Protein AF-A0A6B2FYT8-F1 (afdb_monomer_lite)

Foldseek 3Di:
DDDDDDDDDDDDPPPPVVVVVVVVVVVVVVDDDDDDDDDDDDDDDDVVRVVVVVVVVVVVVVVVVVVVVVVVVVVVVVVVVLVVQQVVLVVVLVVLLVVLLVVCLVPQPVNVDLQFDADPLQPDDDDPPDDPVVNLVSLLVSLVSNVVVVVVVLVVLLVCVVVVVVVCSVVVVLVVQLCLQLVLCLVVVVSVCVRVVPDDDPVVVVVVSNVLSVQLSCLQQPPDPLVSVSVSVSVSSSSVVNNLVRNDDDSSSVNNVVSVVVLVCCLCPPPPRSVVVLVVVCVVVVHPDRSNVDDDGPCDPPPPPPDPPPDDD

Secondary structure (DSSP, 8-state):
------------TTSHHHHHHHHHHHHHTT------------PPPPHHHHHHHHHHHHHHHHHHHHHHHHHHHHHHHHHHHHHHHHHHHHHHHHHHHHHHHHHHHHH-GGGG-------TT--S---TTS-HHHHHHHHHHHHHHHHHHHHHHHHHHHHHHHTT-HHHHHHHHHHHHHHHHHHHHHHHHHHHHHHHT----HHHHHHHHHHHHHHHHHHHHS---HHHHHHHHHHHHHHHHHHHHHHS-HHHHHHHHHHHHHHHHHHHHSTT-HHHHHHHHHHHHTPPP-TTTS---S---------------

InterPro domains:
  IPR001108 Peptidase A22A, presenilin [PF01080] (86-299)
  IPR001108 Peptidase A22A, presenilin [PR01072] (91-101)
  IPR001108 Peptidase A22A, presenilin [PR01072] (247-254)
  IPR001108 Peptidase A22A, presenilin [PR01072] (264-281)
  IPR001108 Peptidase A22A, presenilin [PR01072] (290-297)
  IPR001108 Peptidase A22A, presenilin [PTHR10202] (53-298)
  IPR006639 Presenilin/signal peptide peptidase [SM00730] (137-299)

Organism: Myxobolus squamalis (NCBI:txid59785)

pLDDT: mean 74.23, std 20.48, range [23.36, 95.75]

Structure (mmCIF, N/CA/C/O backbone):
data_AF-A0A6B2FYT8-F1
#
_entry.id   AF-A0A6B2FYT8-F1
#
loop_
_atom_site.group_PDB
_atom_site.id
_atom_site.type_symbol
_atom_site.label_atom_id
_atom_site.label_alt_id
_atom_site.label_comp_id
_atom_site.label_asym_id
_atom_site.label_entity_id
_atom_site.label_seq_id
_atom_site.pdbx_PDB_ins_code
_atom_site.Cartn_x
_atom_site.Cartn_y
_atom_site.Cartn_z
_atom_site.occupancy
_atom_site.B_iso_or_equiv
_atom_site.auth_seq_id
_atom_site.auth_comp_id
_atom_site.auth_asym_id
_atom_site.auth_atom_id
_atom_site.pdbx_PDB_model_num
ATOM 1 N N . ASN A 1 1 ? -59.465 -42.846 22.845 1.00 35.47 1 ASN A N 1
ATOM 2 C CA . ASN A 1 1 ? -60.330 -41.905 23.582 1.00 35.47 1 ASN A CA 1
ATOM 3 C C . ASN A 1 1 ? -60.598 -40.690 22.714 1.00 35.47 1 ASN A C 1
ATOM 5 O O . ASN A 1 1 ? -59.676 -39.914 22.540 1.00 35.47 1 ASN A O 1
ATOM 9 N N . PHE A 1 2 ? -61.813 -40.652 22.139 1.00 31.17 2 PHE A N 1
ATOM 10 C CA . PHE A 1 2 ? -62.581 -39.517 21.576 1.00 31.17 2 PHE A CA 1
ATOM 11 C C . PHE A 1 2 ? -61.799 -38.431 20.802 1.00 31.17 2 PHE A C 1
ATOM 13 O O . PHE A 1 2 ? -61.054 -37.673 21.402 1.00 31.17 2 PHE A O 1
ATOM 20 N N . SER A 1 3 ? -61.799 -38.406 19.461 1.00 23.36 3 SER A N 1
ATOM 21 C CA . SER A 1 3 ? -62.859 -37.979 18.509 1.00 23.36 3 SER A CA 1
ATOM 22 C C . SER A 1 3 ? -63.190 -36.478 18.519 1.00 23.36 3 SER A C 1
ATOM 24 O O . SER A 1 3 ? -63.769 -36.017 19.493 1.00 23.36 3 SER A O 1
ATOM 26 N N . MET A 1 4 ? -62.908 -35.837 17.365 1.00 25.69 4 MET A N 1
ATOM 27 C CA . MET A 1 4 ? -63.774 -34.943 16.552 1.00 25.69 4 MET A CA 1
ATOM 28 C C . MET A 1 4 ? -64.387 -33.682 17.201 1.00 25.69 4 MET A C 1
ATOM 30 O O . MET A 1 4 ? -64.904 -33.752 18.302 1.00 25.69 4 MET A O 1
ATOM 34 N N . ASP A 1 5 ? -64.548 -32.516 16.568 1.00 27.14 5 ASP A N 1
ATOM 35 C CA . ASP A 1 5 ? -64.111 -31.873 15.313 1.00 27.14 5 ASP A CA 1
ATOM 36 C C . ASP A 1 5 ? -64.651 -30.394 15.399 1.00 27.14 5 ASP A C 1
ATOM 38 O O . ASP A 1 5 ? -65.000 -29.978 16.508 1.00 27.14 5 ASP A O 1
ATOM 42 N N . PRO A 1 6 ? -64.699 -29.550 14.342 1.00 51.19 6 PRO A N 1
ATOM 43 C CA . PRO A 1 6 ? -64.393 -28.106 14.351 1.00 51.19 6 PRO A CA 1
ATOM 44 C C . PRO A 1 6 ? -65.627 -27.191 14.537 1.00 51.19 6 PRO A C 1
ATOM 46 O O . PRO A 1 6 ? -66.710 -27.716 14.718 1.00 51.19 6 PRO A O 1
ATOM 49 N N . LEU A 1 7 ? -65.471 -25.849 14.476 1.00 26.84 7 LEU A N 1
ATOM 50 C CA . LEU A 1 7 ? -66.469 -24.794 14.112 1.00 26.84 7 LEU A CA 1
ATOM 51 C C . LEU A 1 7 ? -65.806 -23.402 14.348 1.00 26.84 7 LEU A C 1
ATOM 53 O O . LEU A 1 7 ? -65.356 -23.121 15.451 1.00 26.84 7 LEU A O 1
ATOM 57 N N . SER A 1 8 ? -65.445 -22.612 13.328 1.00 25.34 8 SER A N 1
ATOM 58 C CA . SER A 1 8 ? -66.255 -21.669 12.519 1.00 25.34 8 SER A CA 1
ATOM 59 C C . SER A 1 8 ? -66.432 -20.257 13.115 1.00 25.34 8 SER A C 1
ATOM 61 O O . SER A 1 8 ? -66.888 -20.129 14.244 1.00 25.34 8 SER A O 1
ATOM 63 N N . GLY A 1 9 ? -66.214 -19.228 12.279 1.00 27.33 9 GLY A N 1
ATOM 64 C CA . GLY A 1 9 ? -66.713 -17.844 12.438 1.00 27.33 9 GLY A CA 1
ATOM 65 C C . GLY A 1 9 ? -65.709 -16.902 13.107 1.00 27.33 9 GLY A C 1
ATOM 66 O O . GLY A 1 9 ? -65.503 -16.976 14.306 1.00 27.33 9 GLY A O 1
ATOM 67 N N . ASN A 1 10 ? -64.930 -16.089 12.383 1.00 29.66 10 ASN A N 1
ATOM 68 C CA . ASN A 1 10 ? -65.332 -14.823 11.747 1.00 29.66 10 ASN A CA 1
ATOM 69 C C . ASN A 1 10 ? -66.277 -13.999 12.636 1.00 29.66 10 ASN A C 1
ATOM 71 O O . ASN A 1 10 ? -67.373 -14.486 12.868 1.00 29.66 10 ASN A O 1
ATOM 75 N N . ILE A 1 11 ? -65.858 -12.802 13.083 1.00 31.70 11 ILE A N 1
ATOM 76 C CA . ILE A 1 11 ? -66.664 -11.578 13.314 1.00 31.70 11 ILE A CA 1
ATOM 77 C C . ILE A 1 11 ? -65.755 -10.484 13.937 1.00 31.70 11 ILE A C 1
ATOM 79 O O . ILE A 1 11 ? -65.302 -10.579 15.071 1.00 31.70 11 ILE A O 1
ATOM 83 N N . ASN A 1 12 ? -65.480 -9.465 13.120 1.00 31.09 12 ASN A N 1
ATOM 84 C CA . ASN A 1 12 ? -65.514 -8.023 13.404 1.00 31.09 12 ASN A CA 1
ATOM 85 C C . ASN A 1 12 ? -64.783 -7.452 14.639 1.00 31.09 12 ASN A C 1
ATOM 87 O O . ASN A 1 12 ? -65.349 -7.286 15.713 1.00 31.09 12 ASN A O 1
ATOM 91 N N . ASN A 1 13 ? -63.577 -6.928 14.404 1.00 30.83 13 ASN A N 1
ATOM 92 C CA . ASN A 1 13 ? -62.851 -6.009 15.296 1.00 30.83 13 ASN A CA 1
ATOM 93 C C . ASN A 1 13 ? -63.402 -4.558 15.265 1.00 30.83 13 ASN A C 1
ATOM 95 O O . ASN A 1 13 ? -62.641 -3.595 15.342 1.00 30.83 13 ASN A O 1
ATOM 99 N N . THR A 1 14 ? -64.720 -4.376 15.138 1.00 34.62 14 THR A N 1
ATOM 100 C CA . THR A 1 14 ? -65.366 -3.044 15.120 1.00 34.62 14 THR A CA 1
ATOM 101 C C . THR A 1 14 ? -66.155 -2.698 16.385 1.00 34.62 14 THR A C 1
ATOM 103 O O . THR A 1 14 ? -66.584 -1.555 16.514 1.00 34.62 14 THR A O 1
ATOM 106 N N . ASP A 1 15 ? -66.262 -3.608 17.359 1.00 36.78 15 ASP A N 1
ATOM 107 C CA . ASP A 1 15 ? -67.124 -3.401 18.539 1.00 36.78 15 ASP A CA 1
ATOM 108 C C . ASP A 1 15 ? -66.374 -2.995 19.827 1.00 36.78 15 ASP A C 1
ATOM 110 O O . ASP A 1 15 ? -66.993 -2.655 20.837 1.00 36.78 15 ASP A O 1
ATOM 114 N N . THR A 1 16 ? -65.037 -2.949 19.799 1.00 38.41 16 THR A N 1
ATOM 115 C CA . THR A 1 16 ? -64.222 -2.578 20.977 1.00 38.41 16 THR A CA 1
ATOM 116 C C . THR A 1 16 ? -63.993 -1.065 21.098 1.00 38.41 16 THR A C 1
ATOM 118 O O . THR A 1 16 ? -63.742 -0.564 22.188 1.00 38.41 16 THR A O 1
ATOM 121 N N . TYR A 1 17 ? -64.139 -0.301 20.008 1.00 32.81 17 TYR A N 1
ATOM 122 C CA . TYR A 1 17 ? -64.014 1.166 20.045 1.00 32.81 17 TYR A CA 1
ATOM 123 C C . TYR A 1 17 ? -65.337 1.876 20.368 1.00 32.81 17 TYR A C 1
ATOM 125 O O . TYR A 1 17 ? -65.329 2.963 20.940 1.00 32.81 17 TYR A O 1
ATOM 133 N N . SER A 1 18 ? -66.481 1.262 20.050 1.00 37.22 18 SER A N 1
ATOM 134 C CA . SER A 1 18 ? -67.814 1.831 20.301 1.00 37.22 18 SER A CA 1
ATOM 135 C C . SER A 1 18 ? -68.272 1.679 21.756 1.00 37.22 18 SER A C 1
ATOM 137 O O . SER A 1 18 ? -69.139 2.421 22.215 1.00 37.22 18 SER A O 1
ATOM 139 N N . THR A 1 19 ? -67.678 0.755 22.511 1.00 42.97 19 THR A N 1
ATOM 140 C CA . THR A 1 19 ? -67.984 0.530 23.930 1.00 42.97 19 THR A CA 1
ATOM 141 C C . THR A 1 19 ? -67.170 1.434 24.861 1.00 42.97 19 THR A C 1
ATOM 143 O O . THR A 1 19 ? -67.751 1.984 25.793 1.00 42.97 19 THR A O 1
ATOM 146 N N . GLN A 1 20 ? -65.894 1.715 24.560 1.00 39.22 20 GLN A N 1
ATOM 147 C CA . GLN A 1 20 ? -65.104 2.714 25.306 1.00 39.22 20 GLN A CA 1
ATOM 148 C C . GLN A 1 20 ? -65.616 4.150 25.109 1.00 39.22 20 GLN A C 1
ATOM 150 O O . GLN A 1 20 ? -65.622 4.937 26.053 1.00 39.22 20 GLN A O 1
ATOM 155 N N . PHE A 1 21 ? -66.124 4.474 23.915 1.00 37.34 21 PHE A N 1
ATOM 156 C CA . PHE A 1 21 ? -66.686 5.797 23.622 1.00 37.34 21 PHE A CA 1
ATOM 157 C C . PHE A 1 21 ? -67.971 6.082 24.427 1.00 37.34 21 PHE A C 1
ATOM 159 O O . PHE A 1 21 ? -68.198 7.206 24.868 1.00 37.34 21 PHE A O 1
ATOM 166 N N . ASN A 1 22 ? -68.775 5.045 24.699 1.00 42.97 22 ASN A N 1
ATOM 167 C CA . ASN A 1 22 ? -70.011 5.154 25.481 1.00 42.97 22 ASN A CA 1
ATOM 168 C C . ASN A 1 22 ? -69.775 5.239 27.004 1.00 42.97 22 ASN A C 1
ATOM 170 O O . ASN A 1 22 ? -70.618 5.789 27.716 1.00 42.97 22 ASN A O 1
ATOM 174 N N . GLU A 1 23 ? -68.646 4.739 27.521 1.00 47.56 23 GLU A N 1
ATOM 175 C CA . GLU A 1 23 ? -68.244 4.951 28.923 1.00 47.56 23 GLU A CA 1
ATOM 176 C C . GLU A 1 23 ? -67.653 6.351 29.149 1.00 47.56 23 GLU A C 1
ATOM 178 O O . GLU A 1 23 ? -68.006 6.996 30.137 1.00 47.56 23 GLU A O 1
ATOM 183 N N . GLU A 1 24 ? -66.854 6.878 28.211 1.00 41.22 24 GLU A N 1
ATOM 184 C CA . GLU A 1 24 ? -66.403 8.279 28.267 1.00 41.22 24 GLU A CA 1
ATOM 185 C C . GLU A 1 24 ? -67.568 9.268 28.098 1.00 41.22 24 GLU A C 1
ATOM 187 O O . GLU A 1 24 ? -67.621 10.266 28.818 1.00 41.22 24 GLU A O 1
ATOM 192 N N . GLN A 1 25 ? -68.553 8.977 27.237 1.00 38.12 25 GLN A N 1
ATOM 193 C CA . GLN A 1 25 ? -69.765 9.802 27.119 1.00 38.12 25 GLN A CA 1
ATOM 194 C C . GLN A 1 25 ? -70.646 9.758 28.372 1.00 38.12 25 GLN A C 1
ATOM 196 O O . GLN A 1 25 ? -71.176 10.794 28.764 1.00 38.12 25 GLN A O 1
ATOM 201 N N . ARG A 1 26 ? -70.726 8.623 29.082 1.00 41.28 26 ARG A N 1
ATOM 202 C CA . ARG A 1 26 ? -71.403 8.567 30.392 1.00 41.28 26 ARG A CA 1
ATOM 203 C C . ARG A 1 26 ? -70.696 9.380 31.477 1.00 41.28 26 ARG A C 1
ATOM 205 O O . ARG A 1 26 ? -71.367 9.902 32.364 1.00 41.28 26 ARG A O 1
ATOM 212 N N . LEU A 1 27 ? -69.369 9.497 31.422 1.00 43.16 27 LEU A N 1
ATOM 213 C CA . LEU A 1 27 ? -68.607 10.336 32.353 1.00 43.16 27 LEU A CA 1
ATOM 214 C C . LEU A 1 27 ? -68.722 11.830 32.000 1.00 43.16 27 LEU A C 1
ATOM 216 O O . LEU A 1 27 ? -68.795 12.658 32.908 1.00 43.16 27 LEU A O 1
ATOM 220 N N . LEU A 1 28 ? -68.837 12.175 30.714 1.00 38.31 28 LEU A N 1
ATOM 221 C CA . LEU A 1 28 ? -69.067 13.547 30.236 1.00 38.31 28 LEU A CA 1
ATOM 222 C C . LEU A 1 28 ? -70.509 14.041 30.474 1.00 38.31 28 LEU A C 1
ATOM 224 O O . LEU A 1 28 ? -70.695 15.212 30.800 1.00 38.31 28 LEU A O 1
ATOM 228 N N . ASP A 1 29 ? -71.511 13.156 30.432 1.00 38.34 29 ASP A N 1
ATOM 229 C CA . ASP A 1 29 ? -72.915 13.490 30.736 1.00 38.34 29 ASP A CA 1
ATOM 230 C C . ASP A 1 29 ? -73.204 13.633 32.245 1.00 38.34 29 ASP A C 1
ATOM 232 O O . ASP A 1 29 ? -74.266 14.124 32.631 1.00 38.34 29 ASP A O 1
ATOM 236 N N . SER A 1 30 ? -72.247 13.283 33.116 1.00 39.38 30 SER A N 1
ATOM 237 C CA . SER A 1 30 ? -72.327 13.560 34.562 1.00 39.38 30 SER A CA 1
ATOM 238 C C . SER A 1 30 ? -72.004 15.020 34.926 1.00 39.38 30 SER A C 1
ATOM 240 O O . SER A 1 30 ? -72.200 15.448 36.066 1.00 39.38 30 SER A O 1
ATOM 242 N N . HIS A 1 31 ? -71.536 15.815 33.959 1.00 36.16 31 HIS A N 1
ATOM 243 C CA . HIS A 1 31 ? -71.205 17.226 34.136 1.00 36.16 31 HIS A CA 1
ATOM 244 C C . HIS A 1 31 ? -71.857 18.091 33.051 1.00 36.16 31 HIS A C 1
ATOM 246 O O . HIS A 1 31 ? -71.189 18.727 32.241 1.00 36.16 31 HIS A O 1
ATOM 252 N N . SER A 1 32 ? -73.190 18.168 33.082 1.00 30.09 32 SER A N 1
ATOM 253 C CA . SER A 1 32 ? -73.923 19.323 32.550 1.00 30.09 32 SER A CA 1
ATOM 254 C C . SER A 1 32 ? -74.564 20.101 33.709 1.00 30.09 32 SER A C 1
ATOM 256 O O . SER A 1 32 ? -75.183 19.484 34.574 1.00 30.09 32 SER A O 1
ATOM 258 N N . PRO A 1 33 ? -74.368 21.431 33.788 1.00 39.22 33 PRO A N 1
ATOM 259 C CA . PRO A 1 33 ? -74.523 22.185 35.026 1.00 39.22 33 PRO A CA 1
ATOM 260 C C . PRO A 1 33 ? -75.986 22.527 35.322 1.00 39.22 33 PRO A C 1
ATOM 262 O O . PRO A 1 33 ? -76.637 23.231 34.547 1.00 39.22 33 PRO A O 1
ATOM 265 N N . GLU A 1 34 ? -76.466 22.109 36.494 1.00 32.50 34 GLU A N 1
ATOM 266 C CA . GLU A 1 34 ? -77.567 22.786 37.176 1.00 32.50 34 GLU A CA 1
ATOM 267 C C . GLU A 1 34 ? -77.123 24.224 37.488 1.00 32.50 34 GLU A C 1
ATOM 269 O O . GLU A 1 34 ? -76.214 24.471 38.283 1.00 32.50 34 GLU A O 1
ATOM 274 N N . LEU A 1 35 ? -77.744 25.192 36.809 1.00 34.38 35 LEU A N 1
ATOM 275 C CA . LEU A 1 35 ? -77.786 26.566 37.286 1.00 34.38 35 LEU A CA 1
ATOM 276 C C . LEU A 1 35 ? -78.730 26.583 38.487 1.00 34.38 35 LEU A C 1
ATOM 278 O O . LEU A 1 35 ? -79.936 26.589 38.283 1.00 34.38 35 LEU A O 1
ATOM 282 N N . ASP A 1 36 ? -78.185 26.646 39.700 1.00 30.38 36 ASP A N 1
ATOM 283 C CA . ASP A 1 36 ? -78.798 27.445 40.758 1.00 30.38 36 ASP A CA 1
ATOM 284 C C . ASP A 1 36 ? -77.798 27.846 41.854 1.00 30.38 36 ASP A C 1
ATOM 286 O O . ASP A 1 36 ? -77.170 27.036 42.525 1.00 30.38 36 ASP A O 1
ATOM 290 N N . SER A 1 37 ? -77.711 29.166 42.037 1.00 36.81 37 SER A N 1
ATOM 291 C CA . SER A 1 37 ? -77.212 29.900 43.207 1.00 36.81 37 SER A CA 1
ATOM 292 C C . SER A 1 37 ? -75.779 29.633 43.712 1.00 36.81 37 SER A C 1
ATOM 294 O O . SER A 1 37 ? -75.539 28.729 44.499 1.00 36.81 37 SER A O 1
ATOM 296 N N . ILE A 1 38 ? -74.844 30.530 43.354 1.00 32.19 38 ILE A N 1
ATOM 297 C CA . ILE A 1 38 ? -74.058 31.414 44.257 1.00 32.19 38 ILE A CA 1
ATOM 298 C C . ILE A 1 38 ? -73.032 32.211 43.406 1.00 32.19 38 ILE A C 1
ATOM 300 O O . ILE A 1 38 ? -72.076 31.644 42.902 1.00 32.19 38 ILE A O 1
ATOM 304 N N . ALA A 1 39 ? -73.283 33.525 43.270 1.00 33.09 39 ALA A N 1
ATOM 305 C CA . ALA A 1 39 ? -72.374 34.690 43.153 1.00 33.09 39 ALA A CA 1
ATOM 306 C C . ALA A 1 39 ? -71.126 34.707 42.208 1.00 33.09 39 ALA A C 1
ATOM 308 O O . ALA A 1 39 ? -70.534 33.693 41.875 1.00 33.09 39 ALA A O 1
ATOM 309 N N . PRO A 1 40 ? -70.716 35.902 41.723 1.00 42.34 40 PRO A N 1
ATOM 310 C CA . PRO A 1 40 ? -70.369 36.120 40.319 1.00 42.34 40 PRO A CA 1
ATOM 311 C C . PRO A 1 40 ? -68.867 36.062 40.004 1.00 42.34 40 PRO A C 1
ATOM 313 O O . PRO A 1 40 ? -68.034 36.328 40.866 1.00 42.34 40 PRO A O 1
ATOM 316 N N . ASN A 1 41 ? -68.578 35.880 38.705 1.00 40.62 41 ASN A N 1
ATOM 317 C CA . ASN A 1 41 ? -67.518 36.543 37.919 1.00 40.62 41 ASN A CA 1
ATOM 318 C C . ASN A 1 41 ? -66.592 35.591 37.131 1.00 40.62 41 ASN A C 1
ATOM 320 O O . ASN A 1 41 ? -65.417 35.457 37.450 1.00 40.62 41 ASN A O 1
ATOM 324 N N . THR A 1 42 ? -67.082 35.010 36.031 1.00 44.94 42 THR A N 1
ATOM 325 C CA . THR A 1 42 ? -66.233 34.610 34.889 1.00 44.94 42 THR A CA 1
ATOM 326 C C . THR A 1 42 ? -66.988 34.867 33.575 1.00 44.94 42 THR A C 1
ATOM 328 O O . THR A 1 42 ? -68.072 34.339 33.335 1.00 44.94 42 THR A O 1
ATOM 331 N N . LYS A 1 43 ? -66.468 35.770 32.733 1.00 48.97 43 LYS A N 1
ATOM 332 C CA . LYS A 1 43 ? -67.051 36.114 31.421 1.00 48.97 43 LYS A CA 1
ATOM 333 C C . LYS A 1 43 ? -66.943 34.918 30.463 1.00 48.97 43 LYS A C 1
ATOM 335 O O . LYS A 1 43 ? -65.873 34.329 30.356 1.00 48.97 43 LYS A O 1
ATOM 340 N N . LYS A 1 44 ? -68.014 34.604 29.717 1.00 48.25 44 LYS A N 1
ATOM 341 C CA . LYS A 1 44 ? -67.942 33.670 28.575 1.00 48.25 44 LYS A CA 1
ATOM 342 C C . LYS A 1 44 ? -67.036 34.259 27.484 1.00 48.25 44 LYS A C 1
ATOM 344 O O . LYS A 1 44 ? -67.169 35.457 27.211 1.00 48.25 44 LYS A O 1
ATOM 349 N N . PRO A 1 45 ? -66.154 33.454 26.864 1.00 52.75 45 PRO A N 1
ATOM 350 C CA . PRO A 1 45 ? -65.210 33.964 25.887 1.00 52.75 45 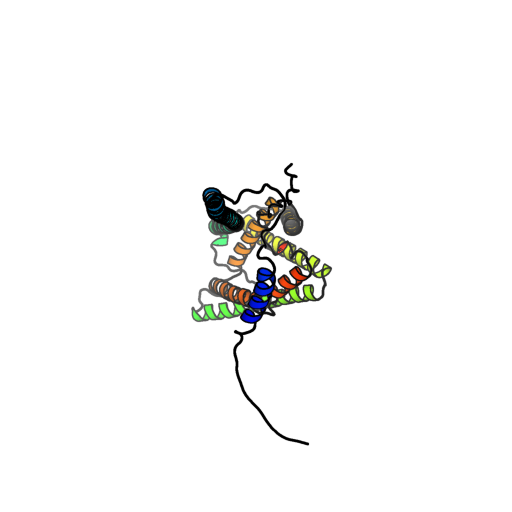PRO A CA 1
ATOM 351 C C . PRO A 1 45 ? -65.959 34.511 24.672 1.00 52.75 45 PRO A C 1
ATOM 353 O O . PRO A 1 45 ? -66.914 33.918 24.167 1.00 52.75 45 PRO A O 1
ATOM 356 N N . THR A 1 46 ? -65.540 35.684 24.225 1.00 71.94 46 THR A N 1
ATOM 357 C CA . THR A 1 46 ? -66.140 36.387 23.087 1.00 71.94 46 THR A CA 1
ATOM 358 C C . THR A 1 46 ? -65.748 35.652 21.798 1.00 71.94 46 THR A C 1
ATOM 360 O O . THR A 1 46 ? -64.636 35.141 21.716 1.00 71.94 46 THR A O 1
ATOM 363 N N . TRP A 1 47 ? -66.570 35.634 20.737 1.00 52.56 47 TRP A N 1
ATOM 364 C CA . TRP A 1 47 ? -66.220 34.958 19.462 1.00 52.56 47 TRP A CA 1
ATOM 365 C C . TRP A 1 47 ? -64.854 35.378 18.880 1.00 52.56 47 TRP A C 1
ATOM 367 O O . TRP A 1 47 ? -64.190 34.598 18.203 1.00 52.56 47 TRP A O 1
ATOM 377 N N . ARG A 1 48 ? -64.399 36.595 19.203 1.00 55.88 48 ARG A N 1
ATOM 378 C CA . ARG A 1 48 ? -63.060 37.107 18.874 1.00 55.88 48 ARG A CA 1
ATOM 379 C C . ARG A 1 48 ? -61.922 36.380 19.601 1.00 55.88 48 ARG A C 1
ATOM 381 O O . ARG A 1 48 ? -60.852 36.230 19.030 1.00 55.88 48 ARG A O 1
ATOM 388 N N . GLU A 1 49 ? -62.134 35.925 20.832 1.00 68.00 49 GLU A N 1
ATOM 389 C CA . GLU A 1 49 ? -61.135 35.189 21.619 1.00 68.00 49 GLU A CA 1
ATOM 390 C C . GLU A 1 49 ? -60.989 33.749 21.121 1.00 68.00 49 GLU A C 1
ATOM 392 O O . GLU A 1 49 ? -59.870 33.256 21.010 1.00 68.00 49 GLU A O 1
ATOM 397 N N . VAL A 1 50 ? -62.096 33.114 20.721 1.00 70.56 50 VAL A N 1
ATOM 398 C CA . VAL A 1 50 ? -62.085 31.779 20.097 1.00 70.56 50 VAL A CA 1
ATOM 399 C C . VAL A 1 50 ? -61.388 31.820 18.732 1.00 70.56 50 VAL A C 1
ATOM 401 O O . VAL A 1 50 ? -60.515 30.998 18.462 1.00 70.56 50 VAL A O 1
ATOM 404 N N . LEU A 1 51 ? -61.694 32.823 17.900 1.00 68.31 51 LEU A N 1
ATOM 405 C CA . LEU A 1 51 ? -61.006 33.031 16.620 1.00 68.31 51 LEU A CA 1
ATOM 406 C C . LEU A 1 51 ? -59.517 33.338 16.802 1.00 68.31 51 LEU A C 1
ATOM 408 O O . LEU A 1 51 ? -58.695 32.781 16.082 1.00 68.31 51 LEU A O 1
ATOM 412 N N . ASN A 1 52 ? -59.151 34.171 17.780 1.00 70.81 52 ASN A N 1
ATOM 413 C CA . ASN A 1 52 ? -57.744 34.436 18.086 1.00 70.81 52 ASN A CA 1
ATOM 414 C C . ASN A 1 52 ? -57.010 33.177 18.557 1.00 70.81 52 ASN A C 1
ATOM 416 O O . ASN A 1 52 ? -55.835 33.014 18.239 1.00 70.81 52 ASN A O 1
ATOM 420 N N . HIS A 1 53 ? -57.676 32.288 19.294 1.00 74.00 53 HIS A N 1
ATOM 421 C CA . HIS A 1 53 ? -57.084 31.031 19.736 1.00 74.00 53 HIS A CA 1
ATOM 422 C C . HIS A 1 53 ? -56.832 30.071 18.562 1.00 74.00 53 HIS A C 1
ATOM 424 O O . HIS A 1 53 ? -55.724 29.555 18.429 1.00 74.00 53 HIS A O 1
ATOM 430 N N . GLU A 1 54 ? -57.809 29.886 17.670 1.00 71.06 54 GLU A N 1
ATOM 431 C CA . GLU A 1 54 ? -57.647 29.037 16.479 1.00 71.06 54 GLU A CA 1
ATOM 432 C C . GLU A 1 54 ? -56.641 29.620 15.479 1.00 71.06 54 GLU A C 1
ATOM 434 O O . GLU A 1 54 ? -55.774 28.905 14.980 1.00 71.06 54 GLU A O 1
ATOM 439 N N . PHE A 1 55 ? -56.662 30.937 15.255 1.00 64.88 55 PHE A N 1
ATOM 440 C CA . PHE A 1 55 ? -55.682 31.600 14.394 1.00 64.88 55 PHE A CA 1
ATOM 441 C C . PHE A 1 55 ? -54.265 31.479 14.967 1.00 64.88 55 PHE A C 1
ATOM 443 O O . PHE A 1 55 ? -53.324 31.177 14.240 1.00 64.88 55 PHE A O 1
ATOM 450 N N . LYS A 1 56 ? -54.102 31.629 16.290 1.00 70.69 56 LYS A N 1
ATOM 451 C CA . LYS A 1 56 ? -52.815 31.426 16.970 1.00 70.69 56 LYS A CA 1
ATOM 452 C C . LYS A 1 56 ? -52.341 29.977 16.873 1.00 70.69 56 LYS A C 1
ATOM 454 O O . LYS A 1 56 ? -51.144 29.754 16.726 1.00 70.69 56 LYS A O 1
ATOM 459 N N . LYS A 1 57 ? -53.257 29.009 16.907 1.00 72.62 57 LYS A N 1
ATOM 460 C CA . LYS A 1 57 ? -52.955 27.584 16.748 1.00 72.62 57 LYS A CA 1
ATOM 461 C C . LYS A 1 57 ? -52.467 27.269 15.330 1.00 72.62 57 LYS A C 1
ATOM 463 O O . LYS A 1 57 ? -51.404 26.671 15.205 1.00 72.62 57 LYS A O 1
ATOM 468 N N . ILE A 1 58 ? -53.159 27.762 14.299 1.00 63.12 58 ILE A N 1
ATOM 469 C CA . ILE A 1 58 ? -52.779 27.598 12.882 1.00 63.12 58 ILE A CA 1
ATOM 470 C C . ILE A 1 58 ? -51.434 28.277 12.589 1.00 63.12 58 ILE A C 1
ATOM 472 O O . ILE A 1 58 ? -50.525 27.662 12.036 1.00 63.12 58 ILE A O 1
ATOM 476 N N . VAL A 1 59 ? -51.258 29.518 13.053 1.00 65.81 59 VAL A N 1
ATOM 477 C CA . VAL A 1 59 ? -49.991 30.250 12.913 1.00 65.81 59 VAL A CA 1
ATOM 478 C C . VAL A 1 59 ? -48.862 29.534 13.660 1.00 65.81 59 VAL A C 1
ATOM 480 O O . VAL A 1 59 ? -47.765 29.414 13.127 1.00 65.81 59 VAL A O 1
ATOM 483 N N . SER A 1 60 ? -49.110 28.988 14.855 1.00 65.31 60 SER A N 1
ATOM 484 C CA . SER A 1 60 ? -48.096 28.216 15.585 1.00 65.31 60 SER A CA 1
ATOM 485 C C . SER A 1 60 ? -47.753 26.881 14.916 1.00 65.31 60 SER A C 1
ATOM 487 O O . SER A 1 60 ? -46.594 26.475 14.956 1.00 65.31 60 SER A O 1
ATOM 489 N N . SER A 1 61 ? -48.713 26.207 14.269 1.00 63.56 61 SER A N 1
ATOM 490 C CA . SER A 1 61 ? -48.428 24.991 13.502 1.00 63.56 61 SER A CA 1
ATOM 491 C C . SER A 1 61 ? -47.630 25.292 12.237 1.00 63.56 61 SER A C 1
ATOM 493 O O . SER A 1 61 ? -46.660 24.587 11.975 1.00 63.56 61 SER A O 1
ATOM 495 N N . ASP A 1 62 ? -47.957 26.359 11.506 1.00 61.69 62 ASP A N 1
ATOM 496 C CA . ASP A 1 62 ? -47.222 26.748 10.295 1.00 61.69 62 ASP A CA 1
ATOM 497 C C . ASP A 1 62 ? -45.805 27.244 10.619 1.00 61.69 62 ASP A C 1
ATOM 499 O O . ASP A 1 62 ? -44.844 26.865 9.944 1.00 61.69 62 ASP A O 1
ATOM 503 N N . ILE A 1 63 ? -45.645 28.014 11.703 1.00 64.50 63 ILE A N 1
ATOM 504 C CA . ILE A 1 63 ? -44.329 28.429 12.207 1.00 64.50 63 ILE A CA 1
ATOM 505 C C . ILE A 1 63 ? -43.505 27.194 12.601 1.00 64.50 63 ILE A C 1
ATOM 507 O O . ILE A 1 63 ? -42.382 27.051 12.121 1.00 64.50 63 ILE A O 1
ATOM 511 N N . ASN A 1 64 ? -44.072 26.248 13.360 1.00 69.81 64 ASN A N 1
ATOM 512 C CA . ASN A 1 64 ? -43.369 25.020 13.750 1.00 69.81 64 ASN A CA 1
ATOM 513 C C . ASN A 1 64 ? -42.971 24.147 12.547 1.00 69.81 64 ASN A C 1
ATOM 515 O O . ASN A 1 64 ? -41.876 23.587 12.534 1.00 69.81 64 ASN A O 1
ATOM 519 N N . VAL A 1 65 ? -43.820 24.033 11.518 1.00 70.81 65 VAL A N 1
ATOM 520 C CA . VAL A 1 65 ? -43.497 23.275 10.295 1.00 70.81 65 VAL A CA 1
ATOM 521 C C . VAL A 1 65 ? -42.386 23.968 9.498 1.00 70.81 65 VAL A C 1
ATOM 523 O O . VAL A 1 65 ? -41.483 23.297 8.994 1.00 70.81 65 VAL A O 1
ATOM 526 N N . SER A 1 66 ? -42.397 25.302 9.418 1.00 74.12 66 SER A N 1
ATOM 527 C CA . SER A 1 66 ? -41.340 26.068 8.746 1.00 74.12 66 SER A CA 1
ATOM 528 C C . SER A 1 66 ? -39.987 25.966 9.464 1.00 74.12 66 SER A C 1
ATOM 530 O O . SER A 1 66 ? -38.970 25.732 8.810 1.00 74.12 66 SER A O 1
ATOM 532 N N . GLU A 1 67 ? -39.971 26.025 10.799 1.00 76.69 67 GLU A N 1
ATOM 533 C CA . GLU A 1 67 ? -38.762 25.853 11.611 1.00 76.69 67 GLU A CA 1
ATOM 534 C C . GLU A 1 67 ? -38.227 24.418 11.557 1.00 76.69 67 GLU A C 1
ATOM 536 O O . GLU A 1 67 ? -37.014 24.213 11.473 1.00 76.69 67 GLU A O 1
ATOM 541 N N . LEU A 1 68 ? -39.110 23.413 11.534 1.00 71.94 68 LEU A N 1
ATOM 542 C CA . LEU A 1 68 ? -38.718 22.015 11.355 1.00 71.94 68 LEU A CA 1
ATOM 543 C C . LEU A 1 68 ? -38.085 21.799 9.973 1.00 71.94 68 LEU A C 1
ATOM 545 O O . LEU A 1 68 ? -37.046 21.148 9.873 1.00 71.94 68 LEU A O 1
ATOM 549 N N . ASN A 1 69 ? -38.654 22.390 8.919 1.00 80.19 69 ASN A N 1
ATOM 550 C CA . ASN A 1 69 ? -38.096 22.333 7.567 1.00 80.19 69 ASN A CA 1
ATOM 551 C C . ASN A 1 69 ? -36.739 23.047 7.483 1.00 80.19 69 ASN A C 1
ATOM 553 O O . ASN A 1 69 ? -35.781 22.469 6.972 1.00 80.19 69 ASN A O 1
ATOM 557 N N . GLU A 1 70 ? -36.611 24.250 8.044 1.00 83.62 70 GLU A N 1
ATOM 558 C CA . GLU A 1 70 ? -35.340 24.978 8.182 1.00 83.62 70 GLU A CA 1
ATOM 559 C C . GLU A 1 70 ? -34.288 24.158 8.944 1.00 83.62 70 GLU A C 1
ATOM 561 O O . GLU A 1 70 ? -33.132 24.068 8.522 1.00 83.62 70 GLU A O 1
ATOM 566 N N . PHE A 1 71 ? -34.676 23.513 10.046 1.00 80.75 71 PHE A N 1
ATOM 567 C CA . PHE A 1 71 ? -33.791 22.666 10.839 1.00 80.75 71 PHE A CA 1
ATOM 568 C C . PHE A 1 71 ? -33.338 21.425 10.063 1.00 80.75 71 PHE A C 1
ATOM 570 O O . PHE A 1 71 ? -32.143 21.122 10.045 1.00 80.75 71 PHE A O 1
ATOM 577 N N . GLN A 1 72 ? -34.251 20.734 9.373 1.00 80.00 72 GLN A N 1
ATOM 578 C CA . GLN A 1 72 ? -33.912 19.598 8.510 1.00 80.00 72 GLN A CA 1
ATOM 579 C C . GLN A 1 72 ? -33.009 20.030 7.349 1.00 80.00 72 GLN A C 1
ATOM 581 O O . GLN A 1 72 ? -32.020 19.356 7.067 1.00 80.00 72 GLN A O 1
ATOM 586 N N . ILE A 1 73 ? -33.265 21.185 6.727 1.00 83.75 73 ILE A N 1
ATOM 587 C CA . ILE A 1 73 ? -32.410 21.756 5.675 1.00 83.75 73 ILE A CA 1
ATOM 588 C C . ILE A 1 73 ? -31.013 22.054 6.225 1.00 83.75 73 ILE A C 1
ATOM 590 O O . ILE A 1 73 ? -30.018 21.679 5.605 1.00 83.75 73 ILE A O 1
ATOM 594 N N . ARG A 1 74 ? -30.904 22.670 7.409 1.00 87.25 74 ARG A N 1
ATOM 595 C CA . ARG A 1 74 ? -29.611 22.939 8.062 1.00 87.25 74 ARG A CA 1
ATOM 596 C C . ARG A 1 74 ? -28.881 21.646 8.421 1.00 87.25 74 ARG A C 1
ATOM 598 O O . ARG A 1 74 ? -27.678 21.552 8.181 1.00 87.25 74 ARG A O 1
ATOM 605 N N . LYS A 1 75 ? -29.588 20.646 8.953 1.00 88.19 75 LYS A N 1
ATOM 606 C CA . LYS A 1 75 ? -29.035 19.325 9.282 1.00 88.19 75 LYS A CA 1
ATOM 607 C C . LYS A 1 75 ? -28.528 18.614 8.028 1.00 88.19 75 LYS A C 1
ATOM 609 O O . LYS A 1 75 ? -27.376 18.194 8.005 1.00 88.19 75 LYS A O 1
ATOM 614 N N . ASN A 1 76 ? -29.335 18.557 6.972 1.00 88.56 76 ASN A N 1
ATOM 615 C CA . ASN A 1 76 ? -28.959 17.961 5.691 1.00 88.56 76 ASN A CA 1
ATOM 616 C C . ASN A 1 76 ? -27.783 18.708 5.056 1.00 88.56 76 ASN A C 1
ATOM 618 O O . ASN A 1 76 ? -26.842 18.073 4.596 1.00 88.56 76 ASN A O 1
ATOM 622 N N . LYS A 1 77 ? -27.761 20.045 5.112 1.00 87.38 77 LYS A N 1
ATOM 623 C CA . LYS A 1 77 ? -26.631 20.852 4.629 1.00 87.38 77 LYS A CA 1
ATOM 624 C C . LYS A 1 77 ? -25.346 20.572 5.411 1.00 87.38 77 LYS A C 1
ATOM 626 O O . LYS A 1 77 ? -24.293 20.437 4.798 1.00 87.38 77 LYS A O 1
ATOM 631 N N . LYS A 1 78 ? -25.415 20.432 6.741 1.00 83.56 78 LYS A N 1
ATOM 632 C CA . LYS A 1 78 ? -24.265 20.022 7.568 1.00 83.56 78 LYS A CA 1
ATOM 633 C C . LYS A 1 78 ? -23.790 18.608 7.215 1.00 83.56 78 LYS A C 1
ATOM 635 O O . LYS A 1 78 ? -22.595 18.416 7.029 1.00 83.56 78 LYS A O 1
ATOM 640 N N . LEU A 1 79 ? -24.706 17.646 7.073 1.00 83.88 79 LEU A N 1
ATOM 641 C CA . LEU A 1 79 ? -24.389 16.266 6.682 1.00 83.88 79 LEU A CA 1
ATOM 642 C C . LEU A 1 79 ? -23.723 16.203 5.304 1.00 83.88 79 LEU A C 1
ATOM 644 O O . LEU A 1 79 ? -22.692 15.556 5.157 1.00 83.88 79 LEU A O 1
ATOM 648 N N . ILE A 1 80 ? -24.268 16.922 4.319 1.00 86.12 80 ILE A N 1
ATOM 649 C CA . ILE A 1 80 ? -23.704 17.018 2.969 1.00 86.12 80 ILE A CA 1
ATOM 650 C C . ILE A 1 80 ? -22.325 17.680 3.017 1.00 86.12 80 ILE A C 1
ATOM 652 O O . ILE A 1 80 ? -21.383 17.146 2.445 1.00 86.12 80 ILE A O 1
ATOM 656 N N . ASN A 1 81 ? -22.165 18.793 3.738 1.00 88.81 81 ASN A N 1
ATOM 657 C CA . ASN A 1 81 ? -20.867 19.459 3.867 1.00 88.81 81 ASN A CA 1
ATOM 658 C C . ASN A 1 81 ? -19.823 18.561 4.543 1.00 88.81 81 ASN A C 1
ATOM 660 O O . ASN A 1 81 ? -18.678 18.535 4.102 1.00 88.81 81 ASN A O 1
ATOM 664 N N . HIS A 1 82 ? -20.203 17.799 5.573 1.00 85.31 82 HIS A N 1
ATOM 665 C CA . HIS A 1 82 ? -19.317 16.814 6.197 1.00 85.31 82 HIS A CA 1
ATOM 666 C C . HIS A 1 82 ? -18.968 15.670 5.242 1.00 85.31 82 HIS A C 1
ATOM 668 O O . HIS A 1 82 ? -17.798 15.301 5.149 1.00 85.31 82 HIS A O 1
ATOM 674 N N . ALA A 1 83 ? -19.944 15.144 4.498 1.00 81.88 83 ALA A N 1
ATOM 675 C CA . ALA A 1 83 ? -19.710 14.106 3.499 1.00 81.88 83 ALA A CA 1
ATOM 676 C C . ALA A 1 83 ? -18.762 14.598 2.393 1.00 81.88 83 ALA A C 1
ATOM 678 O O . ALA A 1 83 ? -17.800 13.910 2.061 1.00 81.88 83 ALA A O 1
ATOM 679 N N . ILE A 1 84 ? -18.970 15.819 1.888 1.00 87.50 84 ILE A N 1
ATOM 680 C CA . ILE A 1 84 ? -18.100 16.458 0.894 1.00 87.50 84 ILE A CA 1
ATOM 681 C C . ILE A 1 84 ? -16.701 16.683 1.470 1.00 87.50 84 ILE A C 1
ATOM 683 O O . ILE A 1 84 ? -15.722 16.335 0.821 1.00 87.50 84 ILE A O 1
ATOM 687 N N . ALA A 1 85 ? -16.578 17.227 2.683 1.00 85.94 85 ALA A N 1
ATOM 688 C CA . ALA A 1 85 ? -15.278 17.456 3.311 1.00 85.94 85 ALA A CA 1
ATOM 689 C C . ALA A 1 85 ? -14.506 16.142 3.519 1.00 85.94 85 ALA A C 1
ATOM 691 O O . ALA A 1 85 ? -13.310 16.075 3.229 1.00 85.94 85 ALA A O 1
ATOM 692 N N . SER A 1 86 ? -15.193 15.084 3.961 1.00 84.25 86 SER A N 1
ATOM 693 C CA . SER A 1 86 ? -14.613 13.748 4.114 1.00 84.25 86 SER A CA 1
ATOM 694 C C . SER A 1 86 ? -14.142 13.201 2.764 1.00 84.25 86 SER A C 1
ATOM 696 O O . SER A 1 86 ? -12.975 12.831 2.625 1.00 84.25 86 SER A O 1
ATOM 698 N N . PHE A 1 87 ? -14.994 13.271 1.741 1.00 87.31 87 PHE A N 1
ATOM 699 C CA . PHE A 1 87 ? -14.684 12.838 0.380 1.00 87.31 87 PHE A CA 1
ATOM 700 C C . PHE A 1 87 ? -13.493 13.591 -0.228 1.00 87.31 87 PHE A C 1
ATOM 702 O O . PHE A 1 87 ? -12.556 12.975 -0.734 1.00 87.31 87 PHE A O 1
ATOM 709 N N . VAL A 1 88 ? -13.467 14.921 -0.111 1.00 88.25 88 VAL A N 1
ATOM 710 C CA . VAL A 1 88 ? -12.349 15.758 -0.575 1.00 88.25 88 VAL A CA 1
ATOM 711 C C . VAL A 1 88 ? -11.057 15.390 0.156 1.00 88.25 88 VAL A C 1
ATOM 713 O O . VAL A 1 88 ? -10.004 15.274 -0.473 1.00 88.25 88 VAL A O 1
ATOM 716 N N . SER A 1 89 ? -11.125 15.136 1.467 1.00 84.38 89 SER A N 1
ATOM 717 C CA . SER A 1 89 ? -9.954 14.738 2.257 1.00 84.38 89 SER A CA 1
ATOM 718 C C . SER A 1 89 ? -9.375 13.369 1.868 1.00 84.38 89 SER A C 1
ATOM 720 O O . SER A 1 89 ? -8.195 13.131 2.125 1.00 84.38 89 SER A O 1
ATOM 722 N N . LEU A 1 90 ? -10.172 12.502 1.228 1.00 87.12 90 LEU A N 1
ATOM 723 C CA . LEU A 1 90 ? -9.747 11.213 0.668 1.00 87.12 90 LEU A CA 1
ATOM 724 C C . LEU A 1 90 ? -9.186 11.348 -0.752 1.00 87.12 90 LEU A C 1
ATOM 726 O O . LEU A 1 90 ? -8.188 10.710 -1.085 1.00 87.12 90 LEU A O 1
ATOM 730 N N . ILE A 1 91 ? -9.794 12.199 -1.583 1.00 90.06 91 ILE A N 1
ATOM 731 C CA . ILE A 1 91 ? -9.366 12.392 -2.974 1.00 90.06 91 ILE A CA 1
ATOM 732 C C . ILE A 1 91 ? -8.003 13.076 -3.066 1.00 90.06 91 ILE A C 1
ATOM 734 O O . ILE A 1 91 ? -7.204 12.690 -3.914 1.00 90.06 91 ILE A O 1
ATOM 738 N N . ILE A 1 92 ? -7.712 14.072 -2.220 1.00 89.81 92 ILE A N 1
ATOM 739 C CA . ILE A 1 92 ? -6.458 14.846 -2.312 1.00 89.81 92 ILE A CA 1
ATOM 740 C C . ILE A 1 92 ? -5.200 13.952 -2.196 1.00 89.81 92 ILE A C 1
ATOM 742 O O . ILE A 1 92 ? -4.327 14.044 -3.059 1.00 89.81 92 ILE A O 1
ATOM 746 N N . PRO A 1 93 ? -5.061 13.077 -1.180 1.00 89.06 93 PRO A N 1
ATOM 747 C CA . PRO A 1 93 ? -3.936 12.143 -1.101 1.00 89.06 93 PRO A CA 1
ATOM 748 C C . PRO A 1 93 ? -3.864 11.189 -2.297 1.00 89.06 93 PRO A C 1
ATOM 750 O O . PRO A 1 93 ? -2.779 10.937 -2.814 1.00 89.06 93 PRO A O 1
ATOM 753 N N . LEU A 1 94 ? -5.016 10.692 -2.755 1.00 91.44 94 LEU A N 1
ATOM 754 C CA . LEU A 1 94 ? -5.103 9.746 -3.863 1.00 91.44 94 LEU A CA 1
ATOM 755 C C . LEU A 1 94 ? -4.607 10.363 -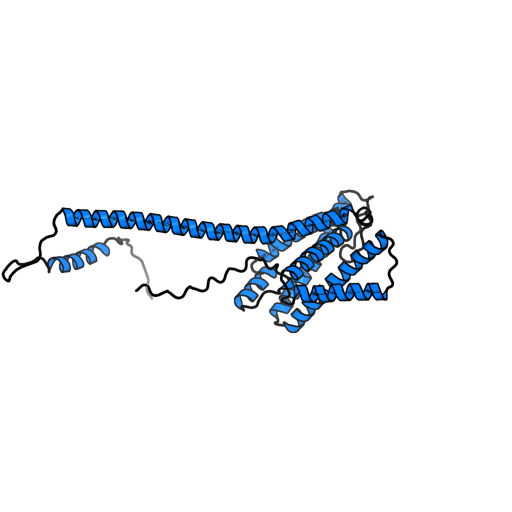5.180 1.00 91.44 94 LEU A C 1
ATOM 757 O O . LEU A 1 94 ? -3.788 9.766 -5.880 1.00 91.44 94 LEU A O 1
ATOM 761 N N . THR A 1 95 ? -5.056 11.577 -5.506 1.00 94.94 95 THR A N 1
ATOM 762 C CA . THR A 1 95 ? -4.615 12.286 -6.716 1.00 94.94 95 THR A CA 1
ATOM 763 C C . THR A 1 95 ? -3.135 12.649 -6.653 1.00 94.94 95 THR A C 1
ATOM 765 O O . THR A 1 95 ? -2.445 12.527 -7.663 1.00 94.94 95 THR A O 1
ATOM 768 N N . MET A 1 96 ? -2.618 13.005 -5.471 1.00 93.12 96 MET A N 1
ATOM 769 C CA . MET A 1 96 ? -1.183 13.216 -5.255 1.00 93.12 96 MET A CA 1
ATOM 770 C C . MET A 1 96 ? -0.365 11.945 -5.507 1.00 93.12 96 MET A C 1
ATOM 772 O O . MET A 1 96 ? 0.674 12.017 -6.163 1.00 93.12 96 MET A O 1
ATOM 776 N N . THR A 1 97 ? -0.834 10.780 -5.048 1.00 94.56 97 THR A N 1
ATOM 777 C CA . THR A 1 97 ? -0.176 9.496 -5.336 1.00 94.56 97 THR A CA 1
ATOM 778 C C . THR A 1 97 ? -0.136 9.220 -6.837 1.00 94.56 97 THR A C 1
ATOM 780 O O . THR A 1 97 ? 0.932 8.910 -7.361 1.00 94.56 97 THR A O 1
ATOM 783 N N . PHE A 1 98 ? -1.253 9.377 -7.554 1.00 94.62 98 PHE A N 1
ATOM 784 C CA . PHE A 1 98 ? -1.273 9.164 -9.005 1.00 94.62 98 PHE A CA 1
ATOM 785 C C . PHE A 1 98 ? -0.357 10.136 -9.755 1.00 94.62 98 PHE A C 1
ATOM 787 O O . PHE A 1 98 ? 0.399 9.711 -10.628 1.00 94.62 98 PHE A O 1
ATOM 794 N N . ALA A 1 99 ? -0.365 11.420 -9.384 1.00 95.75 99 ALA A N 1
ATOM 795 C CA . ALA A 1 99 ? 0.523 12.419 -9.972 1.00 95.75 99 ALA A CA 1
ATOM 796 C C . ALA A 1 99 ? 2.004 12.068 -9.750 1.00 95.75 99 ALA A C 1
ATOM 798 O O . ALA A 1 99 ? 2.802 12.141 -10.686 1.00 95.75 99 ALA A O 1
ATOM 799 N N . LEU A 1 100 ? 2.364 11.631 -8.537 1.00 93.88 100 LEU A N 1
ATOM 800 C CA . LEU A 1 100 ? 3.724 11.208 -8.201 1.00 93.88 100 LEU A CA 1
ATOM 801 C C . LEU A 1 100 ? 4.157 9.979 -9.013 1.00 93.88 100 LEU A C 1
ATOM 803 O O . LEU A 1 100 ? 5.259 9.973 -9.557 1.00 93.88 100 LEU A O 1
ATOM 807 N N . VAL A 1 101 ? 3.290 8.970 -9.146 1.00 93.88 101 VAL A N 1
ATOM 808 C CA . VAL A 1 101 ? 3.571 7.772 -9.956 1.00 93.88 101 VAL A CA 1
ATOM 809 C C . VAL A 1 101 ? 3.819 8.151 -11.416 1.00 93.88 101 VAL A C 1
ATOM 811 O O . VAL A 1 101 ? 4.833 7.747 -11.981 1.00 93.88 101 VAL A O 1
ATOM 814 N N . VAL A 1 102 ? 2.952 8.970 -12.021 1.00 93.38 102 VAL A N 1
ATOM 815 C CA . VAL A 1 102 ? 3.106 9.405 -13.422 1.00 93.38 102 VAL A CA 1
ATOM 816 C C . VAL A 1 102 ? 4.399 10.199 -13.623 1.00 93.38 102 VAL A C 1
ATOM 818 O O . VAL A 1 102 ? 5.110 9.978 -14.606 1.00 93.38 102 VAL A O 1
ATOM 821 N N . LEU A 1 103 ? 4.748 11.082 -12.680 1.00 92.38 103 LEU A N 1
ATOM 822 C CA . LEU A 1 103 ? 6.006 11.828 -12.718 1.00 92.38 103 LEU A CA 1
ATOM 823 C C . LEU A 1 103 ? 7.205 10.873 -12.702 1.00 92.38 103 LEU A C 1
ATOM 825 O O . LEU A 1 103 ? 8.098 11.011 -13.539 1.00 92.38 103 LEU A O 1
ATOM 829 N N . ILE A 1 104 ? 7.216 9.888 -11.803 1.00 90.06 104 ILE A N 1
ATOM 830 C CA . ILE A 1 104 ? 8.294 8.894 -11.720 1.00 90.06 104 ILE A CA 1
ATOM 831 C C . ILE A 1 104 ? 8.371 8.082 -13.024 1.00 90.06 104 ILE A C 1
ATOM 833 O O . ILE A 1 104 ? 9.436 8.009 -13.636 1.00 90.06 104 ILE A O 1
ATOM 837 N N . MET A 1 105 ? 7.256 7.533 -13.511 1.00 89.25 105 MET A N 1
ATOM 838 C CA . MET A 1 105 ? 7.245 6.731 -14.746 1.00 89.25 105 MET A CA 1
ATOM 839 C C . MET A 1 105 ? 7.786 7.503 -15.957 1.00 89.25 105 MET A C 1
ATOM 841 O O . MET A 1 105 ? 8.505 6.939 -16.779 1.00 89.25 105 MET A O 1
ATOM 845 N N . ASN A 1 106 ? 7.463 8.794 -16.073 1.00 89.88 106 ASN A N 1
ATOM 846 C CA . ASN A 1 106 ? 7.859 9.594 -17.231 1.00 89.88 106 ASN A CA 1
ATOM 847 C C . ASN A 1 106 ? 9.349 9.994 -17.213 1.00 89.88 106 ASN A C 1
ATOM 849 O O . ASN A 1 106 ? 10.002 10.035 -18.263 1.00 89.88 106 ASN A O 1
ATOM 853 N N . ASN A 1 107 ? 9.890 10.290 -16.027 1.00 86.81 107 ASN A N 1
ATOM 854 C CA . ASN A 1 107 ? 11.242 10.835 -15.877 1.00 86.81 107 ASN A CA 1
ATOM 855 C C . ASN A 1 107 ? 12.335 9.760 -15.816 1.00 86.81 107 ASN A C 1
ATOM 857 O O . ASN A 1 107 ? 13.447 9.999 -16.281 1.00 86.81 107 ASN A O 1
ATOM 861 N N . PHE A 1 108 ? 12.046 8.578 -15.272 1.00 85.00 108 PHE A N 1
ATOM 862 C CA . PHE A 1 108 ? 13.062 7.541 -15.099 1.00 85.00 108 PHE A CA 1
ATOM 863 C C . PHE A 1 108 ? 13.109 6.603 -16.307 1.00 85.00 108 PHE A C 1
ATOM 865 O O . PHE A 1 108 ? 12.137 5.911 -16.597 1.00 85.00 108 PHE A O 1
ATOM 872 N N . ALA A 1 109 ? 14.260 6.547 -16.989 1.00 80.88 109 ALA A N 1
ATOM 873 C CA . ALA A 1 109 ? 14.476 5.693 -18.163 1.00 80.88 109 ALA A CA 1
ATOM 874 C C . ALA A 1 109 ? 14.261 4.208 -17.859 1.00 80.88 109 ALA A C 1
ATOM 876 O O . ALA A 1 109 ? 13.704 3.507 -18.694 1.00 80.88 109 ALA A O 1
ATOM 877 N N . PHE A 1 110 ? 14.576 3.780 -16.629 1.00 80.94 110 PHE A N 1
ATOM 878 C CA . PHE A 1 110 ? 14.244 2.451 -16.123 1.00 80.94 110 PHE A CA 1
ATOM 879 C C . PHE A 1 110 ? 12.787 2.105 -16.464 1.00 80.94 110 PHE A C 1
ATOM 881 O O . PHE A 1 110 ? 12.565 1.059 -17.060 1.00 80.94 110 PHE A O 1
ATOM 888 N N . TYR A 1 111 ? 11.841 3.021 -16.165 1.00 83.12 111 TYR A N 1
ATOM 889 C CA . TYR A 1 111 ? 10.427 3.128 -16.613 1.00 83.12 111 TYR A CA 1
ATOM 890 C C . TYR A 1 111 ? 10.075 2.523 -17.972 1.00 83.12 111 TYR A C 1
ATOM 892 O O . TYR A 1 111 ? 9.024 1.911 -18.163 1.00 83.12 111 TYR A O 1
ATOM 900 N N . LYS A 1 112 ? 10.939 2.790 -18.940 1.00 80.56 112 LYS A N 1
ATOM 901 C CA . LYS A 1 112 ? 10.643 2.654 -20.363 1.00 80.56 112 LYS A CA 1
ATOM 902 C C . LYS A 1 112 ? 11.070 1.290 -20.894 1.00 80.56 112 LYS A C 1
ATOM 904 O O . LYS A 1 112 ? 10.541 0.848 -21.911 1.00 80.56 112 LYS A O 1
ATOM 909 N N . ASP A 1 113 ? 11.961 0.611 -20.178 1.00 78.12 113 ASP A N 1
ATOM 910 C CA . ASP A 1 113 ? 12.428 -0.720 -20.535 1.00 78.12 113 ASP A CA 1
ATOM 911 C C . ASP A 1 113 ? 11.422 -1.784 -20.081 1.00 78.12 113 ASP A C 1
ATOM 913 O O . ASP A 1 113 ? 11.041 -1.857 -18.907 1.00 78.12 113 ASP A O 1
ATOM 917 N N . LYS A 1 114 ? 11.032 -2.670 -21.004 1.00 68.75 114 LYS A N 1
ATOM 918 C CA . LYS A 1 114 ? 10.103 -3.789 -20.753 1.00 68.75 114 LYS A CA 1
ATOM 919 C C . LYS A 1 114 ? 10.753 -4.991 -20.056 1.00 68.75 114 LYS A C 1
ATOM 921 O O . LYS A 1 114 ? 10.292 -6.122 -20.178 1.00 68.75 114 LYS A O 1
ATOM 926 N N . THR A 1 115 ? 11.845 -4.767 -19.336 1.00 71.38 115 THR A N 1
ATOM 927 C CA . THR A 1 115 ? 12.494 -5.820 -18.560 1.00 71.38 115 THR A CA 1
ATOM 928 C C . THR A 1 115 ? 11.743 -5.976 -17.245 1.00 71.38 115 THR A C 1
ATOM 930 O O . THR A 1 115 ? 11.918 -5.186 -16.315 1.00 71.38 115 THR A O 1
ATOM 933 N N . TYR A 1 116 ? 10.871 -6.979 -17.187 1.00 72.25 116 TYR A N 1
ATOM 934 C CA . TYR A 1 116 ? 10.156 -7.338 -15.968 1.00 72.25 116 TYR A CA 1
ATOM 935 C C . TYR A 1 116 ? 11.081 -8.077 -15.005 1.00 72.25 116 TYR A C 1
ATOM 937 O O . TYR A 1 116 ? 11.954 -8.849 -15.411 1.00 72.25 116 TYR A O 1
ATOM 945 N N . ILE A 1 117 ? 10.890 -7.842 -13.712 1.00 71.00 117 ILE A N 1
ATOM 946 C CA . ILE A 1 117 ? 11.665 -8.521 -12.675 1.00 71.00 117 ILE A CA 1
ATOM 947 C C . ILE A 1 117 ? 11.015 -9.867 -12.403 1.00 71.00 117 ILE A C 1
ATOM 949 O O . ILE A 1 117 ? 9.808 -9.941 -12.183 1.00 71.00 117 ILE A O 1
ATOM 953 N N . PHE A 1 118 ? 11.820 -10.928 -12.377 1.00 66.62 118 PHE A N 1
ATOM 954 C CA . PHE A 1 118 ? 11.336 -12.242 -11.982 1.00 66.62 118 PHE A CA 1
ATOM 955 C C . PHE A 1 118 ? 10.863 -12.197 -10.525 1.00 66.62 118 PHE A C 1
ATOM 957 O O . PHE A 1 118 ? 11.668 -12.056 -9.601 1.00 66.62 118 PHE A O 1
ATOM 964 N N . ALA A 1 119 ? 9.552 -12.305 -10.320 1.00 68.81 119 ALA A N 1
ATOM 965 C CA . ALA A 1 119 ? 8.956 -12.394 -9.001 1.00 68.81 119 ALA A CA 1
ATOM 966 C C . ALA A 1 119 ? 8.531 -13.834 -8.721 1.00 68.81 119 ALA A C 1
ATOM 968 O O . ALA A 1 119 ? 7.941 -14.509 -9.559 1.00 68.81 119 ALA A O 1
ATOM 969 N N . TYR A 1 120 ? 8.784 -14.290 -7.495 1.00 68.88 120 TYR A N 1
ATOM 970 C CA . TYR A 1 120 ? 8.442 -15.642 -7.046 1.00 68.88 120 TYR A CA 1
ATOM 971 C C . TYR A 1 120 ? 6.947 -15.982 -7.220 1.00 68.88 120 TYR A C 1
ATOM 973 O O . TYR A 1 120 ? 6.581 -17.142 -7.378 1.00 68.88 120 TYR A O 1
ATOM 981 N N . TYR A 1 121 ? 6.082 -14.964 -7.225 1.00 71.06 121 TYR A N 1
ATOM 982 C CA . TYR A 1 121 ? 4.633 -15.110 -7.372 1.00 71.06 121 TYR A CA 1
ATOM 983 C C . TYR A 1 121 ? 4.138 -15.106 -8.830 1.00 71.06 121 TYR A C 1
ATOM 985 O O . TYR A 1 121 ? 2.948 -15.309 -9.058 1.00 71.06 121 TYR A O 1
ATOM 993 N N . THR A 1 122 ? 5.026 -14.904 -9.809 1.00 78.56 122 THR A N 1
ATOM 994 C CA . THR A 1 122 ? 4.734 -14.961 -11.253 1.00 78.56 122 THR A CA 1
ATOM 995 C C . THR A 1 122 ? 5.766 -15.839 -11.970 1.00 78.56 122 THR A C 1
ATOM 997 O O . THR A 1 122 ? 6.607 -15.341 -12.719 1.00 78.56 122 THR A O 1
ATOM 1000 N N . PRO A 1 123 ? 5.742 -17.166 -11.734 1.00 77.00 123 PRO A N 1
ATOM 1001 C CA . PRO A 1 123 ? 6.782 -18.074 -12.220 1.00 77.00 123 PRO A CA 1
ATOM 1002 C C . PRO A 1 123 ? 6.812 -18.218 -13.748 1.00 77.00 123 PRO A C 1
ATOM 1004 O O . PRO A 1 123 ? 7.845 -18.593 -14.301 1.00 77.00 123 PRO A O 1
ATOM 1007 N N . PHE A 1 124 ? 5.704 -17.935 -14.438 1.00 79.19 124 PHE A N 1
ATOM 1008 C CA . PHE A 1 124 ? 5.626 -18.042 -15.890 1.00 79.19 124 PHE A CA 1
ATOM 1009 C C . PHE A 1 124 ? 5.850 -16.672 -16.541 1.00 79.19 124 PHE A C 1
ATOM 1011 O O . PHE A 1 124 ? 5.067 -15.746 -16.345 1.00 79.19 124 PHE A O 1
ATOM 1018 N N . SER A 1 125 ? 6.913 -16.530 -17.331 1.00 74.56 125 SER A N 1
ATOM 1019 C CA . SER A 1 125 ? 7.214 -15.290 -18.052 1.00 74.56 125 SER A CA 1
ATOM 1020 C C . SER A 1 125 ? 6.368 -15.154 -19.320 1.00 74.56 125 SER A C 1
ATOM 1022 O O . SER A 1 125 ? 6.268 -16.101 -20.098 1.00 74.56 125 SER A O 1
ATOM 1024 N N . GLU A 1 126 ? 5.811 -13.967 -19.562 1.00 73.94 126 GLU A N 1
ATOM 1025 C CA . GLU A 1 126 ? 5.201 -13.614 -20.849 1.00 73.94 126 GLU A CA 1
ATOM 1026 C C . GLU A 1 126 ? 6.299 -13.144 -21.813 1.00 73.94 126 GLU A C 1
ATOM 1028 O O . GLU A 1 126 ? 6.878 -12.075 -21.613 1.00 73.94 126 GLU A O 1
ATOM 1033 N N . ASN A 1 127 ? 6.599 -13.924 -22.855 1.00 72.81 127 ASN A N 1
ATOM 1034 C CA . ASN A 1 127 ? 7.558 -13.503 -23.877 1.00 72.81 127 ASN A CA 1
ATOM 1035 C C . ASN A 1 127 ? 6.850 -12.704 -24.976 1.00 72.81 127 ASN A C 1
ATOM 1037 O O . ASN A 1 127 ? 5.710 -12.996 -25.351 1.00 72.81 127 ASN A O 1
ATOM 1041 N N . GLU A 1 128 ? 7.535 -11.717 -25.564 1.00 67.75 128 GLU A N 1
ATOM 1042 C CA . GLU A 1 128 ? 6.948 -10.917 -26.649 1.00 67.75 128 GLU A CA 1
ATOM 1043 C C . GLU A 1 128 ? 6.552 -11.782 -27.865 1.00 67.75 128 GLU A C 1
ATOM 1045 O O . GLU A 1 128 ? 5.562 -11.464 -28.528 1.00 67.75 128 GLU A O 1
ATOM 1050 N N . THR A 1 129 ? 7.231 -12.917 -28.078 1.00 73.31 129 THR A N 1
ATOM 1051 C CA . THR A 1 129 ? 7.020 -13.875 -29.179 1.00 73.31 129 THR A CA 1
ATOM 1052 C C . THR A 1 129 ? 5.832 -14.827 -29.005 1.00 73.31 129 THR A C 1
ATOM 1054 O O . THR A 1 129 ? 5.510 -15.558 -29.940 1.00 73.31 129 THR A O 1
ATOM 1057 N N . ASP A 1 130 ? 5.183 -14.857 -27.837 1.00 79.00 130 ASP A N 1
ATOM 1058 C CA . ASP A 1 130 ? 4.095 -15.805 -27.574 1.00 79.00 130 ASP A CA 1
ATOM 1059 C C . ASP A 1 130 ? 2.795 -15.415 -28.300 1.00 79.00 130 ASP A C 1
ATOM 1061 O O . ASP A 1 130 ? 2.454 -14.235 -28.445 1.00 79.00 130 ASP A O 1
ATOM 1065 N N . THR A 1 131 ? 2.019 -16.425 -28.709 1.00 87.94 131 THR A N 1
ATOM 1066 C CA . THR A 1 131 ? 0.680 -16.222 -29.290 1.00 87.94 131 THR A CA 1
ATOM 1067 C C . THR A 1 131 ? -0.245 -15.562 -28.260 1.00 87.94 131 THR A C 1
ATOM 1069 O O . THR A 1 131 ? -0.179 -15.885 -27.074 1.00 87.94 131 THR A O 1
ATOM 1072 N N . SER A 1 132 ? -1.168 -14.692 -28.692 1.00 84.94 132 SER A N 1
ATOM 1073 C CA . SER A 1 132 ? -2.100 -13.975 -27.800 1.00 84.94 132 SER A CA 1
ATOM 1074 C C . SER A 1 132 ? -2.849 -14.897 -26.828 1.00 84.94 132 SER A C 1
ATOM 1076 O O . SER A 1 132 ? -3.015 -14.562 -25.660 1.00 84.94 132 SER A O 1
ATOM 1078 N N . ALA A 1 133 ? -3.252 -16.088 -27.285 1.00 86.44 133 ALA A N 1
ATOM 1079 C CA . ALA A 1 133 ? -3.916 -17.083 -26.443 1.00 86.44 133 ALA A CA 1
ATOM 1080 C C . ALA A 1 133 ? -2.999 -17.632 -25.335 1.00 86.44 133 ALA A C 1
ATOM 1082 O O . ALA A 1 133 ? -3.443 -17.816 -24.204 1.00 86.44 133 ALA A O 1
ATOM 1083 N N . GLN A 1 134 ? -1.719 -17.856 -25.636 1.00 86.31 134 GLN A N 1
ATOM 1084 C CA . GLN A 1 134 ? -0.736 -18.339 -24.667 1.00 86.31 134 GLN A CA 1
ATOM 1085 C C . GLN A 1 134 ? -0.434 -17.269 -23.612 1.00 86.31 134 GLN A C 1
ATOM 1087 O O . GLN A 1 134 ? -0.391 -17.589 -22.429 1.00 86.31 134 GLN A O 1
ATOM 1092 N N . LYS A 1 135 ? -0.338 -15.993 -24.014 1.00 86.06 135 LYS A N 1
ATOM 1093 C CA . LYS A 1 135 ? -0.184 -14.862 -23.080 1.00 86.06 135 LYS A CA 1
ATOM 1094 C C . LYS A 1 135 ? -1.338 -14.790 -22.079 1.00 86.06 135 LYS A C 1
ATOM 1096 O O . LYS A 1 135 ? -1.100 -14.660 -20.884 1.00 86.06 135 LYS A O 1
ATOM 1101 N N . ILE A 1 136 ? -2.578 -14.949 -22.548 1.00 88.69 136 ILE A N 1
ATOM 1102 C CA . ILE A 1 136 ? -3.767 -14.945 -21.680 1.00 88.69 136 ILE A CA 1
ATOM 1103 C C . ILE A 1 136 ? -3.752 -16.136 -20.714 1.00 88.69 136 ILE A C 1
ATOM 1105 O O . ILE A 1 136 ? -3.993 -15.958 -19.523 1.00 88.69 136 ILE A O 1
ATOM 1109 N N . TRP A 1 137 ? -3.446 -17.344 -21.196 1.00 89.31 137 TRP A N 1
ATOM 1110 C CA . TRP A 1 137 ? -3.379 -18.532 -20.338 1.00 89.31 137 TRP A CA 1
ATOM 1111 C C . TRP A 1 137 ? -2.313 -18.406 -19.248 1.00 89.31 137 TRP A C 1
ATOM 1113 O O . TRP A 1 137 ? -2.593 -18.673 -18.078 1.00 89.31 137 TRP A O 1
ATOM 1123 N N . THR A 1 138 ? -1.123 -17.939 -19.616 1.00 88.50 138 THR A N 1
ATOM 1124 C CA . THR A 1 138 ? -0.034 -17.658 -18.678 1.00 88.50 138 THR A CA 1
ATOM 1125 C C . THR A 1 138 ? -0.440 -16.602 -17.647 1.00 88.50 138 THR A C 1
ATOM 1127 O O . THR A 1 138 ? -0.249 -16.809 -16.447 1.00 88.50 138 THR A O 1
ATOM 1130 N N . ALA A 1 139 ? -1.076 -15.516 -18.094 1.00 90.38 139 ALA A N 1
ATOM 1131 C CA . ALA A 1 139 ? -1.568 -14.450 -17.227 1.00 90.38 139 ALA A CA 1
ATOM 1132 C C . ALA A 1 139 ? -2.594 -14.948 -16.201 1.00 90.38 139 ALA A C 1
ATOM 1134 O O . ALA A 1 139 ? -2.503 -14.614 -15.018 1.00 90.38 139 ALA A O 1
ATOM 1135 N N . ILE A 1 140 ? -3.537 -15.794 -16.627 1.00 91.75 140 ILE A N 1
ATOM 1136 C CA . ILE A 1 140 ? -4.538 -16.397 -15.738 1.00 91.75 140 ILE A CA 1
ATOM 1137 C C . ILE A 1 140 ? -3.856 -17.249 -14.667 1.00 91.75 140 ILE A C 1
ATOM 1139 O O . ILE A 1 140 ? -4.130 -17.065 -13.481 1.00 91.75 140 ILE A O 1
ATOM 1143 N N . ILE A 1 141 ? -2.937 -18.136 -15.054 1.00 91.31 141 ILE A N 1
ATOM 1144 C CA . ILE A 1 141 ? -2.257 -19.031 -14.108 1.00 91.31 141 ILE A CA 1
ATOM 1145 C C . ILE A 1 141 ? -1.430 -18.229 -13.094 1.00 91.31 141 ILE A C 1
ATOM 1147 O O . ILE A 1 141 ? -1.561 -18.449 -11.889 1.00 91.31 141 ILE A O 1
ATOM 1151 N N . ASN A 1 142 ? -0.635 -17.259 -13.554 1.00 90.81 142 ASN A N 1
ATOM 1152 C CA . ASN A 1 142 ? 0.139 -16.374 -12.679 1.00 90.81 142 ASN A CA 1
ATOM 1153 C C . ASN A 1 142 ? -0.757 -15.609 -11.699 1.00 90.81 142 ASN A C 1
ATOM 1155 O O . ASN A 1 142 ? -0.484 -15.572 -10.498 1.00 90.81 142 ASN A O 1
ATOM 1159 N N . SER A 1 143 ? -1.850 -15.025 -12.200 1.00 91.12 143 SER A N 1
ATOM 1160 C CA . SER A 1 143 ? -2.776 -14.254 -11.369 1.00 91.12 143 SER A CA 1
ATOM 1161 C C . SER A 1 143 ? -3.450 -15.106 -10.294 1.00 91.12 143 SER A C 1
ATOM 1163 O O . SER A 1 143 ? -3.623 -14.643 -9.168 1.00 91.12 143 SER A O 1
ATOM 1165 N N . LEU A 1 144 ? -3.766 -16.368 -10.601 1.00 91.25 144 LEU A N 1
ATOM 1166 C CA . LEU A 1 144 ? -4.382 -17.296 -9.659 1.00 91.25 144 LEU A CA 1
ATOM 1167 C C . LEU A 1 144 ? -3.402 -17.720 -8.559 1.00 91.25 144 LEU A C 1
ATOM 1169 O O . LEU A 1 144 ? -3.791 -17.793 -7.392 1.00 91.25 144 LEU A O 1
ATOM 1173 N N . ILE A 1 145 ? -2.132 -17.957 -8.903 1.00 91.44 145 ILE A N 1
ATOM 1174 C CA . ILE A 1 145 ? -1.072 -18.252 -7.925 1.00 91.44 145 ILE A CA 1
ATOM 1175 C C . ILE A 1 145 ? -0.902 -17.067 -6.967 1.00 91.44 145 ILE A C 1
ATOM 1177 O O . ILE A 1 145 ? -0.930 -17.248 -5.747 1.00 91.44 145 ILE A O 1
ATOM 1181 N N . PHE A 1 146 ? -0.798 -15.850 -7.509 1.00 90.62 146 PHE A N 1
ATOM 1182 C CA . PHE A 1 146 ? -0.695 -14.630 -6.711 1.00 90.62 146 PHE A CA 1
ATOM 1183 C C . PHE A 1 146 ? -1.925 -14.422 -5.813 1.00 90.62 146 PHE A C 1
ATOM 1185 O O . PHE A 1 146 ? -1.785 -14.217 -4.607 1.00 90.62 146 PHE A O 1
ATOM 1192 N N . ALA A 1 147 ? -3.135 -14.536 -6.368 1.00 91.19 147 ALA A N 1
ATOM 1193 C CA . ALA A 1 147 ? -4.375 -14.393 -5.610 1.00 91.19 147 ALA A CA 1
ATOM 1194 C C . ALA A 1 147 ? -4.481 -15.432 -4.487 1.00 91.19 147 ALA A C 1
ATOM 1196 O O . ALA A 1 147 ? -4.850 -15.090 -3.367 1.00 91.19 147 ALA A O 1
ATOM 1197 N N . THR A 1 148 ? -4.079 -16.679 -4.744 1.00 91.19 148 THR A N 1
ATOM 1198 C CA . THR A 1 148 ? -4.044 -17.732 -3.720 1.00 91.19 148 THR A CA 1
ATOM 1199 C C . THR A 1 148 ? -3.117 -17.352 -2.565 1.00 91.19 148 THR A C 1
ATOM 1201 O O . THR A 1 148 ? -3.492 -17.524 -1.406 1.00 91.19 148 THR A O 1
ATOM 1204 N N . ALA A 1 149 ? -1.943 -16.776 -2.845 1.00 91.44 149 ALA A N 1
ATOM 1205 C CA . ALA A 1 149 ? -1.032 -16.303 -1.802 1.00 91.44 149 ALA A CA 1
ATOM 1206 C C . ALA A 1 149 ? -1.656 -15.181 -0.949 1.00 91.44 149 ALA A C 1
ATOM 1208 O O . ALA A 1 149 ? -1.576 -15.233 0.281 1.00 91.44 149 ALA A O 1
ATOM 1209 N N . VAL A 1 150 ? -2.340 -14.218 -1.580 1.00 90.38 150 VAL A N 1
ATOM 1210 C CA . VAL A 1 150 ? -3.069 -13.145 -0.876 1.00 90.38 150 VAL A CA 1
ATOM 1211 C C . VAL A 1 150 ? -4.176 -13.727 0.006 1.00 90.38 150 VAL A C 1
ATOM 1213 O O . VAL A 1 150 ? -4.270 -13.381 1.184 1.00 90.38 150 VAL A O 1
ATOM 1216 N N . ILE A 1 151 ? -4.976 -14.661 -0.516 1.00 90.50 151 ILE A N 1
ATOM 1217 C CA . ILE A 1 151 ? -6.041 -15.337 0.237 1.00 90.50 151 ILE A CA 1
ATOM 1218 C C . ILE A 1 151 ? -5.456 -16.042 1.464 1.00 90.50 151 ILE A C 1
ATOM 1220 O O . ILE A 1 151 ? -5.907 -15.806 2.586 1.00 90.50 151 ILE A O 1
ATOM 1224 N N . VAL A 1 152 ? -4.410 -16.850 1.283 1.00 92.06 152 VAL A N 1
ATOM 1225 C CA . VAL A 1 152 ? -3.742 -17.559 2.383 1.00 92.06 152 VAL A CA 1
ATOM 1226 C C . VAL A 1 152 ? -3.229 -16.573 3.435 1.00 92.06 152 VAL A C 1
ATOM 1228 O O . VAL A 1 152 ? -3.477 -16.769 4.625 1.00 92.06 152 VAL A O 1
ATOM 1231 N N . GLN A 1 153 ? -2.592 -15.474 3.023 1.00 89.56 153 GLN A N 1
ATOM 1232 C CA . GLN A 1 153 ? -2.117 -14.441 3.944 1.00 89.56 153 GLN A CA 1
ATOM 1233 C C . GLN A 1 153 ? -3.264 -13.778 4.726 1.00 89.56 153 GLN A C 1
ATOM 1235 O O . GLN A 1 153 ? -3.142 -13.592 5.940 1.00 89.56 153 GLN A O 1
ATOM 1240 N N . THR A 1 154 ? -4.389 -13.458 4.074 1.00 89.50 154 THR A N 1
ATOM 1241 C CA . THR A 1 154 ? -5.562 -12.872 4.754 1.00 89.50 154 THR A CA 1
ATOM 1242 C C . THR A 1 154 ? -6.171 -13.825 5.783 1.00 89.50 154 THR A C 1
ATOM 1244 O O . THR A 1 154 ? -6.516 -13.398 6.886 1.00 89.50 154 THR A O 1
ATOM 1247 N N . VAL A 1 155 ? -6.230 -15.125 5.477 1.00 88.44 155 VAL A N 1
ATOM 1248 C CA . VAL A 1 155 ? -6.716 -16.152 6.408 1.00 88.44 155 VAL A CA 1
ATOM 1249 C C . VAL A 1 155 ? -5.757 -16.328 7.586 1.00 88.44 155 VAL A C 1
ATOM 1251 O O . VAL A 1 155 ? -6.217 -16.406 8.722 1.00 88.44 155 VAL A O 1
ATOM 1254 N N . ILE A 1 156 ? -4.438 -16.336 7.358 1.00 89.31 156 ILE A N 1
ATOM 1255 C CA . ILE A 1 156 ? -3.434 -16.403 8.436 1.00 89.31 156 ILE A CA 1
ATOM 1256 C C . ILE A 1 156 ? -3.606 -15.224 9.400 1.00 89.31 156 ILE A C 1
ATOM 1258 O O . ILE A 1 156 ? -3.700 -15.435 10.610 1.00 89.31 156 ILE A O 1
ATOM 1262 N N . LEU A 1 157 ? -3.703 -13.995 8.880 1.00 86.56 157 LEU A N 1
ATOM 1263 C CA . LEU A 1 157 ? -3.928 -12.796 9.696 1.00 86.56 157 LEU A CA 1
ATOM 1264 C C . LEU A 1 157 ? -5.226 -12.891 10.507 1.00 86.56 157 LEU A C 1
ATOM 1266 O O . LEU A 1 157 ? -5.224 -12.627 11.711 1.00 86.56 157 LEU A O 1
ATOM 1270 N N . TYR A 1 158 ? -6.313 -13.324 9.866 1.00 85.25 158 TYR A N 1
ATOM 1271 C CA . TYR A 1 158 ? -7.591 -13.551 10.531 1.00 85.25 158 TYR A CA 1
ATOM 1272 C C . TYR A 1 158 ? -7.485 -14.596 11.655 1.00 85.25 158 TYR A C 1
ATOM 1274 O O . TYR A 1 158 ? -7.967 -14.359 12.765 1.00 85.25 158 TYR A O 1
ATOM 1282 N N . LEU A 1 159 ? -6.820 -15.730 11.415 1.00 86.62 159 LEU A N 1
ATOM 1283 C CA . LEU A 1 159 ? -6.632 -16.775 12.423 1.00 86.62 159 LEU A CA 1
ATOM 1284 C C . LEU A 1 159 ? -5.802 -16.269 13.609 1.00 86.62 159 LEU A C 1
ATOM 1286 O O . LEU A 1 159 ? -6.208 -16.467 14.754 1.00 86.62 159 LEU A O 1
ATOM 1290 N N . LEU A 1 160 ? -4.687 -15.572 13.365 1.00 86.19 160 LEU A N 1
ATOM 1291 C CA . LEU A 1 160 ? -3.862 -14.983 14.430 1.00 86.19 160 LEU A CA 1
ATOM 1292 C C . LEU A 1 160 ? -4.666 -14.009 15.303 1.00 86.19 160 LEU A C 1
ATOM 1294 O O . LEU A 1 160 ? -4.519 -14.017 16.529 1.00 86.19 160 LEU A O 1
ATOM 1298 N N . TYR A 1 161 ? -5.535 -13.209 14.681 1.00 83.50 161 TYR A N 1
ATOM 1299 C CA . TYR A 1 161 ? -6.436 -12.307 15.392 1.00 83.50 161 TYR A CA 1
ATOM 1300 C C . TYR A 1 161 ? -7.493 -13.074 16.204 1.00 83.50 161 TYR A C 1
ATOM 1302 O O . TYR A 1 161 ? -7.696 -12.799 17.390 1.00 83.50 161 TYR A O 1
ATOM 1310 N N . LYS A 1 162 ? -8.112 -14.107 15.616 1.00 83.38 162 LYS A N 1
ATOM 1311 C CA . LYS A 1 162 ? -9.111 -14.955 16.286 1.00 83.38 162 LYS A CA 1
ATOM 1312 C C . LYS A 1 162 ? -8.549 -15.653 17.527 1.00 83.38 162 LYS A C 1
ATOM 1314 O O . LYS A 1 162 ? -9.216 -15.681 18.560 1.00 83.38 162 LYS A O 1
ATOM 1319 N N . TYR A 1 163 ? -7.322 -16.170 17.451 1.00 85.88 163 TYR A N 1
ATOM 1320 C CA . TYR A 1 163 ? -6.650 -16.860 18.559 1.00 85.88 163 TYR A CA 1
ATOM 1321 C C . TYR A 1 163 ? -6.064 -15.918 19.628 1.00 85.88 163 TYR A C 1
ATOM 1323 O O . TYR A 1 163 ? -5.386 -16.383 20.542 1.00 85.88 163 TYR A O 1
ATOM 1331 N N . LYS A 1 164 ? -6.340 -14.604 19.563 1.00 82.12 164 LYS A N 1
ATOM 1332 C CA . LYS A 1 164 ? -5.895 -13.596 20.546 1.00 82.12 164 LYS A CA 1
ATOM 1333 C C . LYS A 1 164 ? -4.370 -13.519 20.722 1.00 82.12 164 LYS A C 1
ATOM 1335 O O . LYS A 1 164 ? -3.883 -13.071 21.762 1.00 82.12 164 LYS A O 1
ATOM 1340 N N . PHE A 1 165 ? -3.588 -13.878 19.702 1.00 83.06 165 PHE A N 1
ATOM 1341 C CA . PHE A 1 165 ? -2.130 -13.719 19.720 1.00 83.06 165 PHE A CA 1
ATOM 1342 C C . PHE A 1 165 ? -1.709 -12.268 19.426 1.00 83.06 165 PHE A C 1
ATOM 1344 O O . PHE A 1 165 ? -0.894 -12.007 18.543 1.00 83.06 165 PHE A O 1
ATOM 1351 N N . TYR A 1 166 ? -2.237 -11.303 20.185 1.00 80.94 166 TYR A N 1
ATOM 1352 C CA . TYR A 1 166 ? -2.065 -9.869 19.925 1.00 80.94 166 TYR A CA 1
ATOM 1353 C C . TYR A 1 166 ? -0.598 -9.419 19.887 1.00 80.94 166 TYR A C 1
ATOM 1355 O O . TYR A 1 166 ? -0.227 -8.615 19.038 1.00 80.94 166 TYR A O 1
ATOM 1363 N N . LYS A 1 167 ? 0.265 -9.974 20.752 1.00 84.56 167 LYS A N 1
ATOM 1364 C CA . LYS A 1 167 ? 1.708 -9.661 20.750 1.00 84.56 167 LYS A CA 1
ATOM 1365 C C . LYS A 1 167 ? 2.396 -10.113 19.460 1.00 84.56 167 LYS A C 1
ATOM 1367 O O . LYS A 1 167 ? 3.189 -9.365 18.896 1.00 84.56 167 LYS A O 1
ATOM 1372 N N . ILE A 1 168 ? 2.080 -11.325 18.999 1.00 87.12 168 ILE A N 1
ATOM 1373 C CA . ILE A 1 168 ? 2.637 -11.887 17.762 1.00 87.12 168 ILE A CA 1
ATOM 1374 C C . ILE A 1 168 ? 2.110 -11.098 16.571 1.00 87.12 168 ILE A C 1
ATOM 1376 O O . ILE A 1 168 ? 2.893 -10.706 15.718 1.00 87.12 168 ILE A O 1
ATOM 1380 N N . LEU A 1 169 ? 0.810 -10.806 16.547 1.00 86.31 169 LEU A N 1
ATOM 1381 C CA . LEU A 1 169 ? 0.171 -10.035 15.487 1.00 86.31 169 LEU A CA 1
ATOM 1382 C C . LEU A 1 169 ? 0.754 -8.620 15.377 1.00 86.31 169 LEU A C 1
ATOM 1384 O O . LEU A 1 169 ? 1.087 -8.183 14.281 1.00 86.31 169 LEU A O 1
ATOM 1388 N N . TYR A 1 170 ? 0.941 -7.931 16.506 1.00 84.06 170 TYR A N 1
ATOM 1389 C CA . TYR A 1 170 ? 1.569 -6.611 16.541 1.00 84.06 170 TYR A CA 1
ATOM 1390 C C . TYR A 1 170 ? 3.012 -6.661 16.029 1.00 84.06 170 TYR A C 1
ATOM 1392 O O . TYR A 1 170 ? 3.378 -5.867 15.165 1.00 84.06 170 TYR A O 1
ATOM 1400 N N . CYS A 1 171 ? 3.821 -7.609 16.513 1.00 88.00 171 CYS A N 1
ATOM 1401 C CA . CYS A 1 171 ? 5.203 -7.781 16.063 1.00 88.00 171 CYS A CA 1
ATOM 1402 C C . CYS A 1 171 ? 5.271 -8.107 14.563 1.00 88.00 171 CYS A C 1
ATOM 1404 O O . CYS A 1 171 ? 6.005 -7.458 13.823 1.00 88.00 171 CYS A O 1
ATOM 1406 N N . PHE A 1 172 ? 4.447 -9.051 14.104 1.00 88.31 172 PHE A N 1
ATOM 1407 C CA . PHE A 1 172 ? 4.365 -9.466 12.709 1.00 88.31 172 PHE A CA 1
ATOM 1408 C C . PHE A 1 172 ? 3.965 -8.310 11.791 1.00 88.31 172 PHE A C 1
ATOM 1410 O O . PHE A 1 172 ? 4.621 -8.091 10.780 1.00 88.31 172 PHE A O 1
ATOM 1417 N N . LEU A 1 173 ? 2.932 -7.539 12.147 1.00 86.62 173 LEU A N 1
ATOM 1418 C CA . LEU A 1 173 ? 2.456 -6.430 11.320 1.00 86.62 173 LEU A CA 1
ATOM 1419 C C . LEU A 1 173 ? 3.486 -5.291 11.250 1.00 86.62 173 LEU A C 1
ATOM 1421 O O . LEU A 1 173 ? 3.738 -4.762 10.169 1.00 86.62 173 LEU A O 1
ATOM 1425 N N . ASN A 1 174 ? 4.122 -4.949 12.378 1.00 87.12 174 ASN A N 1
ATOM 1426 C CA . ASN A 1 174 ? 5.198 -3.951 12.406 1.00 87.12 174 ASN A CA 1
ATOM 1427 C C . ASN A 1 174 ? 6.402 -4.403 11.573 1.00 87.12 174 ASN A C 1
ATOM 1429 O O . ASN A 1 174 ? 6.912 -3.638 10.755 1.00 87.12 174 ASN A O 1
ATOM 1433 N N . PHE A 1 175 ? 6.824 -5.658 11.737 1.00 90.12 175 PHE A N 1
ATOM 1434 C CA . PHE A 1 175 ? 7.935 -6.229 10.983 1.00 90.12 175 PHE A CA 1
ATOM 1435 C C . PHE A 1 175 ? 7.636 -6.298 9.481 1.00 90.12 175 PHE A C 1
ATOM 1437 O O . PHE A 1 175 ? 8.474 -5.904 8.674 1.00 90.12 175 PHE A O 1
ATOM 1444 N N . ALA A 1 176 ? 6.434 -6.730 9.094 1.00 90.56 176 ALA A N 1
ATOM 1445 C CA . ALA A 1 176 ? 6.019 -6.804 7.696 1.00 90.56 176 ALA A CA 1
ATOM 1446 C C . ALA A 1 176 ? 6.057 -5.428 7.017 1.00 90.56 176 ALA A C 1
ATOM 1448 O O . ALA A 1 176 ? 6.580 -5.304 5.912 1.00 90.56 176 ALA A O 1
ATOM 1449 N N . ILE A 1 177 ? 5.567 -4.383 7.690 1.00 89.00 177 ILE A N 1
ATOM 1450 C CA . ILE A 1 177 ? 5.594 -3.012 7.160 1.00 89.00 177 ILE A CA 1
ATOM 1451 C C . ILE A 1 177 ? 7.019 -2.468 7.087 1.00 89.00 177 ILE A C 1
ATOM 1453 O O . ILE A 1 177 ? 7.374 -1.846 6.087 1.00 89.00 177 ILE A O 1
ATOM 1457 N N . PHE A 1 178 ? 7.852 -2.731 8.097 1.00 92.06 178 PHE A N 1
ATOM 1458 C CA . PHE A 1 178 ? 9.264 -2.356 8.061 1.00 92.06 178 PHE A CA 1
ATOM 1459 C C . PHE A 1 178 ? 9.977 -2.987 6.858 1.00 92.06 178 PHE A C 1
ATOM 1461 O O . PHE A 1 178 ? 10.596 -2.270 6.076 1.00 92.06 178 PHE A O 1
ATOM 1468 N N . VAL A 1 179 ? 9.836 -4.304 6.663 1.00 92.56 179 VAL A N 1
ATOM 1469 C CA . VAL A 1 179 ? 10.433 -5.025 5.526 1.00 92.56 179 VAL A CA 1
ATOM 1470 C C . VAL A 1 179 ? 9.887 -4.512 4.196 1.00 92.56 179 VAL A C 1
ATOM 1472 O O . VAL A 1 179 ? 10.659 -4.324 3.258 1.00 92.56 179 VAL A O 1
ATOM 1475 N N . MET A 1 180 ? 8.581 -4.247 4.113 1.00 91.12 180 MET A N 1
ATOM 1476 C CA . MET A 1 180 ? 7.948 -3.699 2.915 1.00 91.12 180 MET A CA 1
ATOM 1477 C C . MET A 1 180 ? 8.546 -2.335 2.543 1.00 91.12 180 MET A C 1
ATOM 1479 O O . MET A 1 180 ? 9.034 -2.172 1.427 1.00 91.12 180 MET A O 1
ATOM 1483 N N . ILE A 1 181 ? 8.563 -1.367 3.467 1.00 92.25 181 ILE A N 1
ATOM 1484 C CA . ILE A 1 181 ? 9.110 -0.022 3.212 1.00 92.25 181 ILE A CA 1
ATOM 1485 C C . ILE A 1 181 ? 10.603 -0.101 2.892 1.00 92.25 181 ILE A C 1
ATOM 1487 O O . ILE A 1 181 ? 11.054 0.524 1.931 1.00 92.25 181 ILE A O 1
ATOM 1491 N N . PHE A 1 182 ? 11.358 -0.901 3.647 1.00 93.81 182 PHE A N 1
ATOM 1492 C CA . PHE A 1 182 ? 12.787 -1.108 3.435 1.00 93.81 182 PHE A CA 1
ATOM 1493 C C . PHE A 1 182 ? 13.076 -1.665 2.039 1.00 93.81 182 PHE A C 1
ATOM 1495 O O . PHE A 1 182 ? 13.882 -1.097 1.307 1.00 93.81 182 PHE A O 1
ATOM 1502 N N . SER A 1 183 ? 12.385 -2.734 1.635 1.00 91.62 183 SER A N 1
ATOM 1503 C CA . SER A 1 183 ? 12.591 -3.391 0.341 1.00 91.62 183 SER A CA 1
ATOM 1504 C C . SER A 1 183 ? 12.202 -2.497 -0.839 1.00 91.62 183 SER A C 1
ATOM 1506 O O . SER A 1 183 ? 12.962 -2.395 -1.803 1.00 91.62 183 SER A O 1
ATOM 1508 N N . LEU A 1 184 ? 11.068 -1.796 -0.753 1.00 91.12 184 LEU A N 1
ATOM 1509 C CA . LEU A 1 184 ? 10.618 -0.887 -1.811 1.00 91.12 184 LEU A CA 1
ATOM 1510 C C . LEU A 1 184 ? 11.554 0.310 -1.966 1.00 91.12 184 LEU A C 1
ATOM 1512 O O . LEU 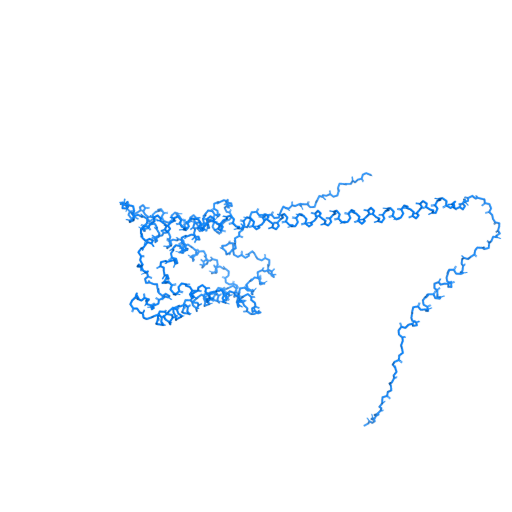A 1 184 ? 11.917 0.678 -3.082 1.00 91.12 184 LEU A O 1
ATOM 1516 N N . THR A 1 185 ? 11.984 0.893 -0.847 1.00 91.69 185 THR A N 1
ATOM 1517 C CA . THR A 1 185 ? 12.933 2.011 -0.860 1.00 91.69 185 THR A CA 1
ATOM 1518 C C . THR A 1 185 ? 14.276 1.561 -1.407 1.00 91.69 185 THR A C 1
ATOM 1520 O O . THR A 1 185 ? 14.834 2.253 -2.249 1.00 91.69 185 THR A O 1
ATOM 1523 N N . LEU A 1 186 ? 14.766 0.383 -1.006 1.00 92.12 186 LEU A N 1
ATOM 1524 C CA . LEU A 1 186 ? 15.994 -0.200 -1.544 1.00 92.12 186 LEU A CA 1
ATOM 1525 C C . LEU A 1 186 ? 15.939 -0.313 -3.060 1.00 92.12 186 LEU A C 1
ATOM 1527 O O . LEU A 1 186 ? 16.847 0.153 -3.748 1.00 92.12 186 LEU A O 1
ATOM 1531 N N . PHE A 1 187 ? 14.858 -0.906 -3.563 1.00 88.12 187 PHE A N 1
ATOM 1532 C CA . PHE A 1 187 ? 14.667 -1.119 -4.985 1.00 88.12 187 PHE A CA 1
ATOM 1533 C C . PHE A 1 187 ? 14.663 0.211 -5.746 1.00 88.12 187 PHE A C 1
ATOM 1535 O O . PHE A 1 187 ? 15.487 0.420 -6.631 1.00 88.12 187 PHE A O 1
ATOM 1542 N N . ILE A 1 188 ? 13.792 1.144 -5.366 1.00 87.75 188 ILE A N 1
ATOM 1543 C CA . ILE A 1 188 ? 13.615 2.404 -6.095 1.00 87.75 188 ILE A CA 1
ATOM 1544 C C . ILE A 1 188 ? 14.839 3.311 -5.951 1.00 87.75 188 ILE A C 1
ATOM 1546 O O . ILE A 1 188 ? 15.300 3.881 -6.936 1.00 87.75 188 ILE A O 1
ATOM 1550 N N . PHE A 1 189 ? 15.403 3.427 -4.750 1.00 89.44 189 PHE A N 1
ATOM 1551 C CA . PHE A 1 189 ? 16.557 4.285 -4.495 1.00 89.44 189 PHE A CA 1
ATOM 1552 C C . PHE A 1 189 ? 17.803 3.789 -5.239 1.00 89.44 189 PHE A C 1
ATOM 1554 O O . PHE A 1 189 ? 18.532 4.597 -5.810 1.00 89.44 189 PHE A O 1
ATOM 1561 N N . SER A 1 190 ? 17.994 2.468 -5.344 1.00 88.81 190 SER A N 1
ATOM 1562 C CA . SER A 1 190 ? 19.047 1.881 -6.181 1.00 88.81 190 SER A CA 1
ATOM 1563 C C . SER A 1 190 ? 18.873 2.238 -7.665 1.00 88.81 190 SER A C 1
ATOM 1565 O O . SER A 1 190 ? 19.836 2.656 -8.309 1.00 88.81 190 SER A O 1
ATOM 1567 N N . GLN A 1 191 ? 17.645 2.175 -8.194 1.00 86.88 191 GLN A N 1
ATOM 1568 C CA . GLN A 1 191 ? 17.363 2.565 -9.583 1.00 86.88 191 GLN A CA 1
ATOM 1569 C C . GLN A 1 191 ? 17.579 4.063 -9.829 1.00 86.88 191 GLN A C 1
ATOM 1571 O O . GLN A 1 191 ? 18.079 4.450 -10.886 1.00 86.88 191 GLN A O 1
ATOM 1576 N N . ILE A 1 192 ? 17.240 4.914 -8.855 1.00 87.19 192 ILE A N 1
ATOM 1577 C CA . ILE A 1 192 ? 17.477 6.363 -8.918 1.00 87.19 192 ILE A CA 1
ATOM 1578 C C . ILE A 1 192 ? 18.981 6.650 -8.979 1.00 87.19 192 ILE A C 1
ATOM 1580 O O . ILE A 1 192 ? 19.420 7.382 -9.865 1.00 87.19 192 ILE A O 1
ATOM 1584 N N . LEU A 1 193 ? 19.775 6.048 -8.087 1.00 88.94 193 LEU A N 1
ATOM 1585 C CA . LEU A 1 193 ? 21.230 6.227 -8.075 1.00 88.94 193 LEU A CA 1
ATOM 1586 C C . LEU A 1 193 ? 21.869 5.751 -9.381 1.00 88.94 193 LEU A C 1
ATOM 1588 O O . LEU A 1 193 ? 22.711 6.457 -9.935 1.00 88.94 193 LEU A O 1
ATOM 1592 N N . SER A 1 194 ? 21.419 4.607 -9.906 1.00 86.56 194 SER A N 1
ATOM 1593 C CA . SER A 1 194 ? 21.907 4.096 -11.187 1.00 86.56 194 SER A CA 1
ATOM 1594 C C . SER A 1 194 ? 21.493 4.977 -12.368 1.00 86.56 194 SER A C 1
ATOM 1596 O O . SER A 1 194 ? 22.282 5.152 -13.290 1.00 86.56 194 SER A O 1
ATOM 1598 N N . SER A 1 195 ? 20.287 5.554 -12.350 1.00 85.94 195 SER A N 1
ATOM 1599 C CA . SER A 1 195 ? 19.790 6.421 -13.432 1.00 85.94 195 SER A CA 1
ATOM 1600 C C . SER A 1 195 ? 20.509 7.770 -13.476 1.00 85.94 195 SER A C 1
ATOM 1602 O O . SER A 1 195 ? 20.784 8.283 -14.557 1.00 85.94 195 SER A O 1
ATOM 1604 N N . PHE A 1 196 ? 20.827 8.346 -12.313 1.00 86.69 196 PHE A N 1
ATOM 1605 C CA . PHE A 1 196 ? 21.585 9.599 -12.218 1.00 86.69 196 PHE A CA 1
ATOM 1606 C C . PHE A 1 196 ? 23.106 9.395 -12.204 1.00 86.69 196 PHE A C 1
ATOM 1608 O O . PHE A 1 196 ? 23.846 10.375 -12.159 1.00 86.69 196 PHE A O 1
ATOM 1615 N N . ASN A 1 197 ? 23.569 8.142 -12.247 1.00 88.44 197 ASN A N 1
ATOM 1616 C CA . ASN A 1 197 ? 24.977 7.763 -12.172 1.00 88.44 197 ASN A CA 1
ATOM 1617 C C . ASN A 1 197 ? 25.704 8.407 -10.971 1.00 88.44 197 ASN A C 1
ATOM 1619 O O . ASN A 1 197 ? 26.822 8.906 -11.095 1.00 88.44 197 ASN A O 1
ATOM 1623 N N . ILE A 1 198 ? 25.033 8.444 -9.812 1.00 89.88 198 ILE A N 1
ATOM 1624 C CA . ILE A 1 198 ? 25.562 9.036 -8.576 1.00 89.88 198 ILE A CA 1
ATOM 1625 C C . ILE A 1 198 ? 26.308 7.943 -7.802 1.00 89.88 198 ILE A C 1
ATOM 1627 O O . ILE A 1 198 ? 25.661 7.023 -7.290 1.00 89.88 198 ILE A O 1
ATOM 1631 N N . PRO A 1 199 ? 27.646 8.020 -7.672 1.00 88.81 199 PRO A N 1
ATOM 1632 C CA . PRO A 1 199 ? 28.390 7.079 -6.850 1.00 88.81 199 PRO A CA 1
ATOM 1633 C C . PRO A 1 199 ? 28.113 7.369 -5.370 1.00 88.81 199 PRO A C 1
ATOM 1635 O O . PRO A 1 199 ? 28.404 8.456 -4.874 1.00 88.81 199 PRO A O 1
ATOM 1638 N N . MET A 1 200 ? 27.548 6.393 -4.664 1.00 89.88 200 MET A N 1
ATOM 1639 C CA . MET A 1 200 ? 27.290 6.459 -3.225 1.00 89.88 200 MET A CA 1
ATOM 1640 C C . MET A 1 200 ? 27.940 5.260 -2.540 1.00 89.88 200 MET A C 1
ATOM 1642 O O . MET A 1 200 ? 27.881 4.138 -3.046 1.00 89.88 200 MET A O 1
ATOM 1646 N N . ASP A 1 201 ? 28.570 5.491 -1.393 1.00 93.81 201 ASP A N 1
ATOM 1647 C CA . ASP A 1 201 ? 29.147 4.429 -0.581 1.00 93.81 201 ASP A CA 1
ATOM 1648 C C . ASP A 1 201 ? 28.053 3.593 0.104 1.00 93.81 201 ASP A C 1
ATOM 1650 O O . ASP A 1 201 ? 26.975 4.080 0.458 1.00 93.81 201 ASP A O 1
ATOM 1654 N N . ILE A 1 202 ? 28.339 2.307 0.316 1.00 91.69 202 ILE A N 1
ATOM 1655 C CA . ILE A 1 202 ? 27.350 1.359 0.843 1.00 91.69 202 ILE A CA 1
ATOM 1656 C C . ILE A 1 202 ? 26.912 1.697 2.276 1.00 91.69 202 ILE A C 1
ATOM 1658 O O . ILE A 1 202 ? 25.782 1.398 2.659 1.00 91.69 202 ILE A O 1
ATOM 1662 N N . ILE A 1 203 ? 27.783 2.347 3.059 1.00 95.25 203 ILE A N 1
ATOM 1663 C CA . ILE A 1 203 ? 27.508 2.719 4.451 1.00 95.25 203 ILE A CA 1
ATOM 1664 C C . ILE A 1 203 ? 26.480 3.850 4.481 1.00 95.25 203 ILE A C 1
ATOM 1666 O O . ILE A 1 203 ? 25.444 3.705 5.132 1.00 95.25 203 ILE A O 1
ATOM 1670 N N . THR A 1 204 ? 26.712 4.933 3.734 1.00 93.88 204 THR A N 1
ATOM 1671 C CA . THR A 1 204 ? 25.748 6.035 3.596 1.00 93.88 204 THR A CA 1
ATOM 1672 C C . THR A 1 204 ? 24.430 5.546 3.009 1.00 93.88 204 THR A C 1
ATOM 1674 O O . THR A 1 204 ? 23.365 5.917 3.505 1.00 93.88 204 THR A O 1
ATOM 1677 N N . PHE A 1 205 ? 24.478 4.659 2.009 1.00 92.88 205 PHE A N 1
ATOM 1678 C CA . PHE A 1 205 ? 23.279 4.077 1.406 1.00 92.88 205 PHE A CA 1
ATOM 1679 C C . PHE A 1 205 ? 22.427 3.318 2.432 1.00 92.88 205 PHE A C 1
ATOM 1681 O O . PHE A 1 205 ? 21.241 3.613 2.590 1.00 92.88 205 PHE A O 1
ATOM 1688 N N . ILE A 1 206 ? 23.025 2.383 3.180 1.00 93.88 206 ILE A N 1
ATOM 1689 C CA . ILE A 1 206 ? 22.321 1.615 4.219 1.00 93.88 206 ILE A CA 1
ATOM 1690 C C . ILE A 1 206 ? 21.820 2.543 5.329 1.00 93.88 206 ILE A C 1
ATOM 1692 O O . ILE A 1 206 ? 20.685 2.392 5.783 1.00 93.88 206 ILE A O 1
ATOM 1696 N N . PHE A 1 207 ? 22.625 3.522 5.748 1.00 94.56 207 PHE A N 1
ATOM 1697 C CA . PHE A 1 207 ? 22.237 4.477 6.782 1.00 94.56 207 PHE A CA 1
ATOM 1698 C C . PHE A 1 207 ? 20.992 5.278 6.378 1.00 94.56 207 PHE A C 1
ATOM 1700 O O . PHE A 1 207 ? 20.034 5.344 7.149 1.00 94.56 207 PHE A O 1
ATOM 1707 N N . LEU A 1 208 ? 20.952 5.841 5.167 1.00 93.88 208 LEU A N 1
ATOM 1708 C CA . LEU A 1 208 ? 19.779 6.568 4.661 1.00 93.88 208 LEU A CA 1
ATOM 1709 C C . LEU A 1 208 ? 18.535 5.675 4.605 1.00 93.88 208 LEU A C 1
ATOM 1711 O O . LEU A 1 208 ? 17.446 6.082 5.011 1.00 93.88 208 LEU A O 1
ATOM 1715 N N . LEU A 1 209 ? 18.713 4.441 4.144 1.00 93.94 209 LEU A N 1
ATOM 1716 C CA . LEU A 1 209 ? 17.633 3.492 3.912 1.00 93.94 209 LEU A CA 1
ATOM 1717 C C . LEU A 1 209 ? 17.020 2.981 5.223 1.00 93.94 209 LEU A C 1
ATOM 1719 O O . LEU A 1 209 ? 15.793 2.941 5.361 1.00 93.94 209 LEU A O 1
ATOM 1723 N N . VAL A 1 210 ? 17.851 2.664 6.220 1.00 94.12 210 VAL A N 1
ATOM 1724 C CA . VAL A 1 210 ? 17.386 2.296 7.566 1.00 94.12 210 VAL A CA 1
ATOM 1725 C C . VAL A 1 210 ? 16.680 3.476 8.227 1.00 94.12 210 VAL A C 1
ATOM 1727 O O . VAL A 1 210 ? 15.585 3.289 8.751 1.00 94.12 210 VAL A O 1
ATOM 1730 N N . ASN A 1 211 ? 17.234 4.693 8.153 1.00 94.19 211 ASN A N 1
ATOM 1731 C CA . ASN A 1 211 ? 16.582 5.879 8.718 1.00 94.19 211 ASN A CA 1
ATOM 1732 C C . ASN A 1 211 ? 15.203 6.120 8.092 1.00 94.19 211 ASN A C 1
ATOM 1734 O O . ASN A 1 211 ? 14.225 6.287 8.819 1.00 94.19 211 ASN A O 1
ATOM 1738 N N . TYR A 1 212 ? 15.098 6.068 6.762 1.00 93.25 212 TYR A N 1
ATOM 1739 C CA . TYR A 1 212 ? 13.815 6.208 6.072 1.00 93.25 212 TYR A CA 1
ATOM 1740 C C . TYR A 1 212 ? 12.806 5.130 6.504 1.00 93.25 212 TYR A C 1
ATOM 1742 O O . TYR A 1 212 ? 11.654 5.440 6.804 1.00 93.25 212 TYR A O 1
ATOM 1750 N N . SER A 1 213 ? 13.245 3.872 6.604 1.00 93.69 213 SER A N 1
ATOM 1751 C CA . SER A 1 213 ? 12.375 2.738 6.952 1.00 93.69 213 SER A CA 1
ATOM 1752 C C . SER A 1 213 ? 11.903 2.777 8.406 1.00 93.69 213 SER A C 1
ATOM 1754 O O . SER A 1 213 ? 10.735 2.514 8.689 1.00 93.69 213 SER A O 1
ATOM 1756 N N . VAL A 1 214 ? 12.789 3.143 9.335 1.00 92.56 214 VAL A N 1
ATOM 1757 C CA . VAL A 1 214 ? 12.466 3.282 10.762 1.00 92.56 214 VAL A CA 1
ATOM 1758 C C . VAL A 1 214 ? 11.499 4.445 10.979 1.00 92.56 214 VAL A C 1
ATOM 1760 O O . VAL A 1 214 ? 10.488 4.276 11.662 1.00 92.56 214 VAL A O 1
ATOM 1763 N N . VAL A 1 215 ? 11.747 5.606 10.361 1.00 92.00 215 VAL A N 1
ATOM 1764 C CA . VAL A 1 215 ? 10.822 6.746 10.448 1.00 92.00 215 VAL A CA 1
ATOM 1765 C C . VAL A 1 215 ? 9.479 6.407 9.799 1.00 92.00 215 VAL A C 1
ATOM 1767 O O . VAL A 1 215 ? 8.443 6.731 10.374 1.00 92.00 215 VAL A O 1
ATOM 1770 N N . GLY A 1 216 ? 9.471 5.698 8.666 1.00 89.56 216 GLY A N 1
ATOM 1771 C CA . GLY A 1 216 ? 8.247 5.218 8.021 1.00 89.56 216 GLY A CA 1
ATOM 1772 C C . GLY A 1 216 ? 7.432 4.274 8.909 1.00 89.56 216 GLY A C 1
ATOM 1773 O O . GLY A 1 216 ? 6.220 4.446 9.038 1.00 89.56 216 GLY A O 1
ATOM 1774 N N . MET A 1 217 ? 8.090 3.335 9.595 1.00 88.44 217 MET A N 1
ATOM 1775 C CA . MET A 1 217 ? 7.445 2.444 10.565 1.00 88.44 217 MET A CA 1
ATOM 1776 C C . MET A 1 217 ? 6.779 3.241 11.697 1.00 88.44 217 MET A C 1
ATOM 1778 O O . MET A 1 217 ? 5.596 3.037 11.983 1.00 88.44 217 MET A O 1
ATOM 1782 N N . PHE A 1 218 ? 7.498 4.192 12.302 1.00 86.75 218 PHE A N 1
ATOM 1783 C CA . PHE A 1 218 ? 6.936 5.040 13.356 1.00 86.75 218 PHE A CA 1
ATOM 1784 C C . PHE A 1 218 ? 5.817 5.953 12.844 1.00 86.75 218 PHE A C 1
ATOM 1786 O O . PHE A 1 218 ? 4.822 6.123 13.539 1.00 86.75 218 PHE A O 1
ATOM 1793 N N . ALA A 1 219 ? 5.930 6.508 11.636 1.00 86.12 219 ALA A N 1
ATOM 1794 C CA . ALA A 1 219 ? 4.908 7.378 11.054 1.00 86.12 219 ALA A CA 1
ATOM 1795 C C . ALA A 1 219 ? 3.573 6.653 10.813 1.00 86.12 219 ALA A C 1
ATOM 1797 O O . ALA A 1 219 ? 2.520 7.288 10.840 1.00 86.12 219 ALA A O 1
ATOM 1798 N N . ILE A 1 220 ? 3.605 5.338 10.576 1.00 82.56 220 ILE A N 1
ATOM 1799 C CA . ILE A 1 220 ? 2.408 4.529 10.323 1.00 82.56 220 ILE A CA 1
ATOM 1800 C C . ILE A 1 220 ? 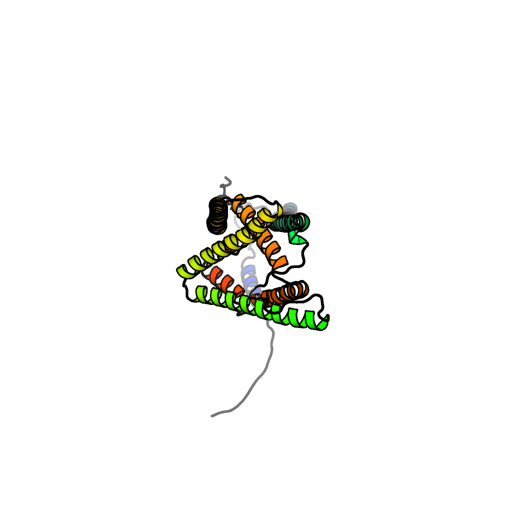1.757 4.054 11.629 1.00 82.56 220 ILE A C 1
ATOM 1802 O O . ILE A 1 220 ? 0.533 4.116 11.752 1.00 82.56 220 ILE A O 1
ATOM 1806 N N . PHE A 1 221 ? 2.551 3.585 12.596 1.00 78.56 221 PHE A N 1
ATOM 1807 C CA . PHE A 1 221 ? 2.033 2.967 13.823 1.00 78.56 221 PHE A CA 1
ATOM 1808 C C . PHE A 1 221 ? 1.881 3.920 15.003 1.00 78.56 221 PHE A C 1
ATOM 1810 O O . PHE A 1 221 ? 0.957 3.760 15.804 1.00 78.56 221 PHE A O 1
ATOM 1817 N N . THR A 1 222 ? 2.769 4.900 15.127 1.00 78.12 222 THR A N 1
ATOM 1818 C CA . THR A 1 222 ? 2.732 5.868 16.220 1.00 78.12 222 THR A CA 1
ATOM 1819 C C . THR A 1 222 ? 1.871 7.060 15.804 1.00 78.12 222 THR A C 1
ATOM 1821 O O . THR A 1 222 ? 1.956 7.507 14.657 1.00 78.12 222 THR A O 1
ATOM 1824 N N . PRO A 1 223 ? 1.055 7.630 16.709 1.00 70.94 223 PRO A N 1
ATOM 1825 C CA . PRO A 1 223 ? 0.407 8.918 16.480 1.00 70.94 223 PRO A CA 1
ATOM 1826 C C . PRO A 1 223 ? 1.459 10.042 16.434 1.00 70.94 223 PRO A C 1
ATOM 1828 O O . PRO A 1 223 ? 1.723 10.724 17.420 1.00 70.94 223 PRO A O 1
ATOM 1831 N N . ILE A 1 224 ? 2.099 10.201 15.279 1.00 76.50 224 ILE A N 1
ATOM 1832 C CA . ILE A 1 224 ? 2.947 11.341 14.912 1.00 76.50 224 ILE A CA 1
ATOM 1833 C C . ILE A 1 224 ? 2.066 12.411 14.242 1.00 76.50 224 ILE A C 1
ATOM 1835 O O . ILE A 1 224 ? 0.896 12.169 13.944 1.00 76.50 224 ILE A O 1
ATOM 1839 N N . SER A 1 225 ? 2.608 13.613 14.015 1.00 85.44 225 SER A N 1
ATOM 1840 C CA . SER A 1 225 ? 1.949 14.660 13.225 1.00 85.44 225 SER A CA 1
ATOM 1841 C C . SER A 1 225 ? 1.266 14.093 11.975 1.00 85.44 225 SER A C 1
ATOM 1843 O O . SER A 1 225 ? 1.884 13.419 11.144 1.00 85.44 225 SER A O 1
ATOM 1845 N N . LEU A 1 226 ? -0.017 14.428 11.826 1.00 81.75 226 LEU A N 1
ATOM 1846 C CA . LEU A 1 226 ? -0.893 13.947 10.760 1.00 81.75 226 LEU A CA 1
ATOM 1847 C C . LEU A 1 226 ? -0.339 14.248 9.355 1.00 81.75 226 LEU A C 1
ATOM 1849 O O . LEU A 1 226 ? -0.640 13.542 8.395 1.00 81.75 226 LEU A O 1
ATOM 1853 N N . GLN A 1 227 ? 0.460 15.307 9.212 1.00 84.25 227 GLN A N 1
ATOM 1854 C CA . GLN A 1 227 ? 1.086 15.664 7.939 1.00 84.25 227 GLN A CA 1
ATOM 1855 C C . GLN A 1 227 ? 2.177 14.665 7.539 1.00 84.25 227 GLN A C 1
ATOM 1857 O O . GLN A 1 227 ? 2.208 14.221 6.394 1.00 84.25 227 GLN A O 1
ATOM 1862 N N . VAL A 1 228 ? 3.029 14.266 8.487 1.00 86.25 228 VAL A N 1
ATOM 1863 C CA . VAL A 1 228 ? 4.127 13.320 8.238 1.00 86.25 228 VAL A CA 1
ATOM 1864 C C . VAL A 1 228 ? 3.564 11.953 7.866 1.00 86.25 228 VAL A C 1
ATOM 1866 O O . VAL A 1 228 ? 3.975 11.383 6.858 1.00 86.25 228 VAL A O 1
ATOM 1869 N N . GLN A 1 229 ? 2.560 11.469 8.605 1.00 86.94 229 GLN A N 1
ATOM 1870 C CA . GLN A 1 229 ? 1.895 10.197 8.306 1.00 86.94 229 GLN A CA 1
ATOM 1871 C C . GLN A 1 229 ? 1.342 10.163 6.874 1.00 86.94 229 GLN A C 1
ATOM 1873 O O . GLN A 1 229 ? 1.554 9.190 6.150 1.00 86.94 229 GLN A O 1
ATOM 1878 N N . LYS A 1 230 ? 0.688 11.243 6.429 1.00 86.06 230 LYS A N 1
ATOM 1879 C CA . LYS A 1 230 ? 0.159 11.337 5.060 1.00 86.06 230 LYS A CA 1
ATOM 1880 C C . LYS A 1 230 ? 1.253 11.326 4.008 1.00 86.06 230 LYS A C 1
ATOM 1882 O O . LYS A 1 230 ? 1.109 10.610 3.027 1.00 86.06 230 LYS A O 1
ATOM 1887 N N . ILE A 1 231 ? 2.328 12.092 4.198 1.00 90.19 231 ILE A N 1
ATOM 1888 C CA . ILE A 1 231 ? 3.440 12.131 3.239 1.00 90.19 231 ILE A CA 1
ATOM 1889 C C . ILE A 1 231 ? 4.053 10.735 3.099 1.00 90.19 231 ILE A C 1
ATOM 1891 O O . ILE A 1 231 ? 4.192 10.244 1.981 1.00 90.19 231 ILE A O 1
ATOM 1895 N N . TYR A 1 232 ? 4.338 10.058 4.216 1.00 90.00 232 TYR A N 1
ATOM 1896 C CA . TYR A 1 232 ? 4.873 8.694 4.189 1.00 90.00 232 TYR A CA 1
ATOM 1897 C C . TYR A 1 232 ? 3.918 7.705 3.519 1.00 90.00 232 TYR A C 1
ATOM 1899 O O . TYR A 1 232 ? 4.370 6.867 2.742 1.00 90.00 232 TYR A O 1
ATOM 1907 N N . HIS A 1 233 ? 2.612 7.817 3.764 1.00 87.44 233 HIS A N 1
ATOM 1908 C CA . HIS A 1 233 ? 1.616 6.958 3.128 1.00 87.44 233 HIS A CA 1
ATOM 1909 C C . HIS A 1 233 ? 1.508 7.213 1.613 1.00 87.44 233 HIS A C 1
ATOM 1911 O O . HIS A 1 233 ? 1.506 6.262 0.835 1.00 87.44 233 HIS A O 1
ATOM 1917 N N . ILE A 1 234 ? 1.482 8.482 1.182 1.00 91.69 234 ILE A N 1
ATOM 1918 C CA . ILE A 1 234 ? 1.432 8.878 -0.238 1.00 91.69 234 ILE A CA 1
ATOM 1919 C C . ILE A 1 234 ? 2.667 8.362 -0.979 1.00 91.69 234 ILE A C 1
ATOM 1921 O O . ILE A 1 234 ? 2.528 7.746 -2.038 1.00 91.69 234 ILE A O 1
ATOM 1925 N N . VAL A 1 235 ? 3.860 8.578 -0.414 1.00 92.00 235 VAL A N 1
ATOM 1926 C CA . VAL A 1 235 ? 5.121 8.119 -1.009 1.00 92.00 235 VAL A CA 1
ATOM 1927 C C . VAL A 1 235 ? 5.172 6.594 -1.034 1.00 92.00 235 VAL A C 1
ATOM 1929 O O . VAL A 1 235 ? 5.428 6.030 -2.089 1.00 92.00 235 VAL A O 1
ATOM 1932 N N . SER A 1 236 ? 4.855 5.911 0.069 1.00 91.25 236 SER A N 1
ATOM 1933 C CA . SER A 1 236 ? 4.883 4.440 0.119 1.00 91.25 236 SER A CA 1
ATOM 1934 C C . SER A 1 236 ? 3.912 3.811 -0.881 1.00 91.25 236 SER A C 1
ATOM 1936 O O . SER A 1 236 ? 4.288 2.879 -1.584 1.00 91.25 236 SER A O 1
ATOM 1938 N N . SER A 1 237 ? 2.695 4.350 -1.006 1.00 92.06 237 SER A N 1
ATOM 1939 C CA . SER A 1 237 ? 1.716 3.897 -2.003 1.00 92.06 237 SER A CA 1
ATOM 1940 C C . SER A 1 237 ? 2.229 4.088 -3.436 1.00 92.06 237 SER A C 1
ATOM 1942 O O . SER A 1 237 ? 2.121 3.183 -4.267 1.00 92.06 237 SER A O 1
ATOM 1944 N N . ALA A 1 238 ? 2.881 5.222 -3.719 1.00 93.50 238 ALA A N 1
ATOM 1945 C CA . ALA A 1 238 ? 3.511 5.455 -5.015 1.00 93.50 238 ALA A CA 1
ATOM 1946 C C . ALA A 1 238 ? 4.665 4.477 -5.284 1.00 93.50 238 ALA A C 1
ATOM 1948 O O . ALA A 1 238 ? 4.749 3.943 -6.388 1.00 93.50 238 ALA A O 1
ATO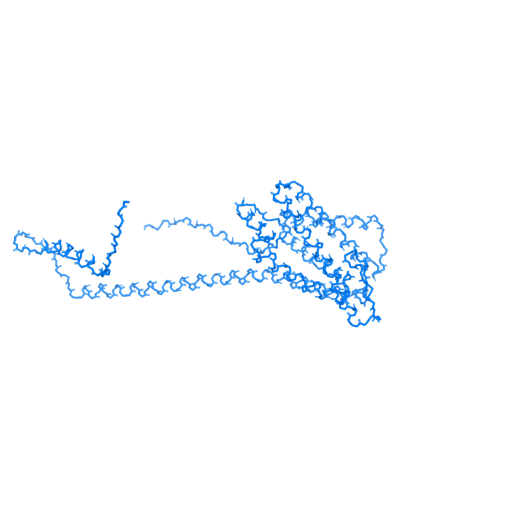M 1949 N N . LEU A 1 239 ? 5.518 4.199 -4.290 1.00 91.88 239 LEU A N 1
ATOM 1950 C CA . LEU A 1 239 ? 6.618 3.236 -4.413 1.00 91.88 239 LEU A CA 1
ATOM 1951 C C . LEU A 1 239 ? 6.092 1.820 -4.677 1.00 91.88 239 LEU A C 1
ATOM 1953 O O . LEU A 1 239 ? 6.581 1.172 -5.599 1.00 91.88 239 LEU A O 1
ATOM 1957 N N . ILE A 1 240 ? 5.065 1.371 -3.939 1.00 92.06 240 ILE A N 1
ATOM 1958 C CA . ILE A 1 240 ? 4.389 0.086 -4.189 1.00 92.06 240 ILE A CA 1
ATOM 1959 C C . ILE A 1 240 ? 3.904 0.044 -5.635 1.00 92.06 240 ILE A C 1
ATOM 1961 O O . ILE A 1 240 ? 4.262 -0.873 -6.364 1.00 92.06 240 ILE A O 1
ATOM 1965 N N . SER A 1 241 ? 3.141 1.049 -6.068 1.00 92.00 241 SER A N 1
ATOM 1966 C CA . SER A 1 241 ? 2.595 1.111 -7.428 1.00 92.00 241 SER A CA 1
ATOM 1967 C C . SER A 1 241 ? 3.692 1.052 -8.500 1.00 92.00 241 SER A C 1
ATOM 1969 O O . SER A 1 241 ? 3.621 0.234 -9.417 1.00 92.00 241 SER A O 1
ATOM 1971 N N . CYS A 1 242 ? 4.765 1.832 -8.339 1.00 90.00 242 CYS A N 1
ATOM 1972 C CA . CYS A 1 242 ? 5.913 1.815 -9.248 1.00 90.00 242 CYS A CA 1
ATOM 1973 C C . CYS A 1 242 ? 6.580 0.432 -9.308 1.00 90.00 242 CYS A C 1
ATOM 1975 O O . CYS A 1 242 ? 6.922 -0.043 -10.392 1.00 90.00 242 CYS A O 1
ATOM 1977 N N . THR A 1 243 ? 6.748 -0.236 -8.165 1.00 88.81 243 THR A N 1
ATOM 1978 C CA . THR A 1 243 ? 7.288 -1.598 -8.117 1.00 88.81 243 THR A CA 1
ATOM 1979 C C . THR A 1 243 ? 6.335 -2.604 -8.761 1.00 88.81 243 THR A C 1
ATOM 1981 O O . THR A 1 243 ? 6.794 -3.441 -9.534 1.00 88.81 243 THR A O 1
ATOM 1984 N N . LEU A 1 244 ? 5.022 -2.509 -8.525 1.00 89.06 244 LEU A N 1
ATOM 1985 C CA . LEU A 1 244 ? 4.029 -3.413 -9.120 1.00 89.06 244 LEU A CA 1
ATOM 1986 C C . LEU A 1 244 ? 4.031 -3.351 -10.652 1.00 89.06 244 LEU A C 1
ATOM 1988 O O . LEU A 1 244 ? 3.970 -4.398 -11.291 1.00 89.06 244 LEU A O 1
ATOM 1992 N N . ILE A 1 245 ? 4.192 -2.156 -11.234 1.00 88.25 245 ILE A N 1
ATOM 1993 C CA . ILE A 1 245 ? 4.315 -1.964 -12.693 1.00 88.25 245 ILE A CA 1
ATOM 1994 C C . ILE A 1 245 ? 5.512 -2.739 -13.275 1.00 88.25 245 ILE A C 1
ATOM 1996 O O . ILE A 1 245 ? 5.499 -3.103 -14.447 1.00 88.25 245 ILE A O 1
ATOM 2000 N N . ARG A 1 246 ? 6.555 -3.011 -12.478 1.00 85.88 246 ARG A N 1
ATOM 2001 C CA . ARG A 1 246 ? 7.745 -3.765 -12.920 1.00 85.88 246 ARG A CA 1
ATOM 2002 C C . ARG A 1 246 ? 7.781 -5.221 -12.518 1.00 85.88 246 ARG A C 1
ATOM 2004 O O . ARG A 1 246 ? 8.498 -6.002 -13.141 1.00 85.88 246 ARG A O 1
ATOM 2011 N N . VAL A 1 247 ? 7.020 -5.573 -11.495 1.00 85.19 247 VAL A N 1
ATOM 2012 C CA . VAL A 1 247 ? 6.843 -6.955 -11.064 1.00 85.19 247 VAL A CA 1
ATOM 2013 C C . VAL A 1 247 ? 5.899 -7.695 -12.010 1.00 85.19 247 VAL A C 1
ATOM 2015 O O . VAL A 1 247 ? 6.156 -8.852 -12.331 1.00 85.19 247 VAL A O 1
ATOM 2018 N N . PHE A 1 248 ? 4.826 -7.047 -12.473 1.00 85.44 248 PHE A N 1
ATOM 2019 C CA . PHE A 1 248 ? 3.811 -7.711 -13.283 1.00 85.44 248 PHE A CA 1
ATOM 2020 C C . PHE A 1 248 ? 3.964 -7.420 -14.782 1.00 85.44 248 PHE A C 1
ATOM 2022 O O . PHE A 1 248 ? 3.979 -6.252 -15.175 1.00 85.44 248 PHE A O 1
ATOM 2029 N N . PRO A 1 249 ? 4.017 -8.468 -15.628 1.00 84.44 249 PRO A N 1
ATOM 2030 C CA . PRO A 1 249 ? 3.827 -8.334 -17.069 1.00 84.44 249 PRO A CA 1
ATOM 2031 C C . PRO A 1 249 ? 2.475 -7.702 -17.409 1.00 84.44 249 PRO A C 1
ATOM 2033 O O . PRO A 1 249 ? 1.544 -7.735 -16.603 1.00 84.44 249 PRO A O 1
ATOM 2036 N N . GLU A 1 250 ? 2.350 -7.169 -18.623 1.00 84.31 250 GLU A N 1
ATOM 2037 C CA . GLU A 1 250 ? 1.176 -6.402 -19.045 1.00 84.31 250 GLU A CA 1
ATOM 2038 C C . GLU A 1 250 ? -0.140 -7.187 -18.899 1.00 84.31 250 GLU A C 1
ATOM 2040 O O . GLU A 1 250 ? -1.048 -6.717 -18.212 1.00 84.31 250 GLU A O 1
ATOM 2045 N N . MET A 1 251 ? -0.251 -8.398 -19.466 1.00 88.75 251 MET A N 1
ATOM 2046 C CA . MET A 1 251 ? -1.509 -9.160 -19.416 1.00 88.75 251 MET A CA 1
ATOM 2047 C C . MET A 1 251 ? -1.784 -9.685 -18.005 1.00 88.75 251 MET A C 1
ATOM 2049 O O . MET A 1 251 ? -2.897 -9.530 -17.497 1.00 88.75 251 MET A O 1
ATOM 2053 N N . THR A 1 252 ? -0.769 -10.247 -17.343 1.00 89.38 252 THR A N 1
ATOM 2054 C CA . THR A 1 252 ? -0.850 -10.678 -15.938 1.00 89.38 252 THR A CA 1
ATOM 2055 C C . THR A 1 252 ? -1.336 -9.544 -15.027 1.00 89.38 252 THR A C 1
ATOM 2057 O O . THR A 1 252 ? -2.198 -9.781 -14.182 1.00 89.38 252 THR A O 1
ATOM 2060 N N . GLY A 1 253 ? -0.855 -8.311 -15.213 1.00 89.50 253 GLY A N 1
ATOM 2061 C CA . GLY A 1 253 ? -1.266 -7.148 -14.423 1.00 89.50 253 GLY A CA 1
ATOM 2062 C C . GLY A 1 253 ? -2.763 -6.850 -14.532 1.00 89.50 253 GLY A C 1
ATOM 2063 O O . GLY A 1 253 ? -3.440 -6.715 -13.511 1.00 89.50 253 GLY A O 1
ATOM 2064 N N . TRP A 1 254 ? -3.310 -6.827 -15.752 1.00 91.75 254 TRP A N 1
ATOM 2065 C CA . TRP A 1 254 ? -4.748 -6.622 -15.973 1.00 91.75 254 TRP A CA 1
ATOM 2066 C C . TRP A 1 254 ? -5.602 -7.728 -15.351 1.00 91.75 254 TRP A C 1
ATOM 2068 O O . TRP A 1 254 ? -6.623 -7.445 -14.718 1.00 91.75 254 TRP A O 1
ATOM 2078 N N . VAL A 1 255 ? -5.181 -8.988 -15.495 1.00 93.06 255 VAL A N 1
ATOM 2079 C CA . VAL A 1 255 ? -5.922 -10.128 -14.942 1.00 93.06 255 VAL A CA 1
ATOM 2080 C C . VAL A 1 255 ? -5.871 -10.127 -13.410 1.00 93.06 255 VAL A C 1
ATOM 2082 O O . VAL A 1 255 ? -6.904 -10.336 -12.778 1.00 93.06 255 VAL A O 1
ATOM 2085 N N . ILE A 1 256 ? -4.721 -9.818 -12.794 1.00 92.25 256 ILE A N 1
ATOM 2086 C CA . ILE A 1 256 ? -4.601 -9.693 -11.329 1.00 92.25 256 ILE A CA 1
ATOM 2087 C C . ILE A 1 256 ? -5.552 -8.625 -10.787 1.00 92.25 256 ILE A C 1
ATOM 2089 O O . ILE A 1 256 ? -6.228 -8.878 -9.790 1.00 92.25 256 ILE A O 1
ATOM 2093 N N . LEU A 1 257 ? -5.652 -7.462 -11.442 1.00 92.81 257 LEU A N 1
ATOM 2094 C CA . LEU A 1 257 ? -6.592 -6.412 -11.034 1.00 92.81 257 LEU A CA 1
ATOM 2095 C C . LEU A 1 257 ? -8.039 -6.923 -11.035 1.00 92.81 257 LEU A C 1
ATOM 2097 O O . LEU A 1 257 ? -8.759 -6.718 -10.059 1.00 92.81 257 LEU A O 1
ATOM 2101 N N . ALA A 1 258 ? -8.451 -7.639 -12.084 1.00 94.06 258 ALA A N 1
ATOM 2102 C CA . ALA A 1 258 ? -9.790 -8.219 -12.159 1.00 94.06 258 ALA A CA 1
ATOM 2103 C C . ALA A 1 258 ? -10.034 -9.272 -11.060 1.00 94.06 258 ALA A C 1
ATOM 2105 O O . ALA A 1 258 ? -11.068 -9.238 -10.391 1.00 94.06 258 ALA A O 1
ATOM 2106 N N . VAL A 1 259 ? -9.076 -10.178 -10.832 1.00 93.81 259 VAL A N 1
ATOM 2107 C CA . VAL A 1 259 ? -9.183 -11.236 -9.812 1.00 93.81 259 VAL A CA 1
ATOM 2108 C C . VAL A 1 259 ? -9.246 -10.651 -8.398 1.00 93.81 259 VAL A C 1
ATOM 2110 O O . VAL A 1 259 ? -10.060 -11.103 -7.592 1.00 93.81 259 VAL A O 1
ATOM 2113 N N . LEU A 1 260 ? -8.444 -9.626 -8.091 1.00 92.06 260 LEU A N 1
ATOM 2114 C CA . LEU A 1 260 ? -8.465 -8.964 -6.782 1.00 92.06 260 LEU A CA 1
ATOM 2115 C C . LEU A 1 260 ? -9.785 -8.238 -6.515 1.00 92.06 260 LEU A C 1
ATOM 2117 O O . LEU A 1 260 ? -10.281 -8.313 -5.396 1.00 92.06 260 LEU A O 1
ATOM 2121 N N . VAL A 1 261 ? -10.381 -7.592 -7.523 1.00 94.00 261 VAL A N 1
ATOM 2122 C CA . VAL A 1 261 ? -11.707 -6.959 -7.390 1.00 94.00 261 VAL A CA 1
ATOM 2123 C C . VAL A 1 261 ? -12.775 -7.996 -7.046 1.00 94.00 261 VAL A C 1
ATOM 2125 O O . VAL A 1 261 ? -13.594 -7.773 -6.154 1.00 94.00 261 VAL A O 1
ATOM 2128 N N . VAL A 1 262 ? -12.756 -9.151 -7.718 1.00 91.75 262 VAL A N 1
ATOM 2129 C CA . VAL A 1 262 ? -13.686 -10.249 -7.414 1.00 91.75 262 VAL A CA 1
ATOM 2130 C C . VAL A 1 262 ? -13.452 -10.782 -5.999 1.00 91.75 262 VAL A C 1
ATOM 2132 O O . VAL A 1 262 ? -14.414 -10.989 -5.261 1.00 91.75 262 VAL A O 1
ATOM 2135 N N . TRP A 1 263 ? -12.194 -10.982 -5.597 1.00 90.69 263 TRP A N 1
ATOM 2136 C CA . TRP A 1 263 ? -11.864 -11.456 -4.252 1.00 90.69 263 TRP A CA 1
ATOM 2137 C C . TRP A 1 263 ? -12.298 -10.478 -3.154 1.00 90.69 263 TRP A C 1
ATOM 2139 O O . TRP A 1 263 ? -12.903 -10.915 -2.179 1.00 90.69 263 TRP A O 1
ATOM 2149 N N . ASP A 1 264 ? -12.034 -9.179 -3.311 1.00 90.69 264 ASP A N 1
ATOM 2150 C CA . ASP A 1 264 ? -12.428 -8.151 -2.339 1.00 90.69 264 ASP A CA 1
ATOM 2151 C C . ASP A 1 264 ? -13.954 -8.127 -2.144 1.00 90.69 264 ASP A C 1
ATOM 2153 O O . ASP A 1 264 ? -14.446 -8.165 -1.014 1.00 90.69 264 ASP A O 1
ATOM 2157 N N . LEU A 1 265 ? -14.718 -8.224 -3.242 1.00 88.94 265 LEU A N 1
ATOM 2158 C CA . LEU A 1 265 ? -16.177 -8.349 -3.196 1.00 88.94 265 LEU A CA 1
ATOM 2159 C C . LEU A 1 265 ? -16.618 -9.598 -2.414 1.00 88.94 265 LEU A C 1
ATOM 2161 O O . LEU A 1 265 ? -17.480 -9.511 -1.538 1.00 88.94 265 LEU A O 1
ATOM 2165 N N . VAL A 1 266 ? -16.022 -10.760 -2.693 1.00 87.88 266 VAL A N 1
ATOM 2166 C CA . VAL A 1 266 ? -16.336 -12.022 -1.998 1.00 87.88 266 VAL A CA 1
ATOM 2167 C C . VAL A 1 266 ? -15.985 -11.935 -0.509 1.00 87.88 266 VAL A C 1
ATOM 2169 O O . VAL A 1 266 ? -16.785 -12.328 0.340 1.00 87.88 266 VAL A O 1
ATOM 2172 N N . ALA A 1 267 ? -14.824 -11.376 -0.169 1.00 85.31 267 ALA A N 1
ATOM 2173 C CA . ALA A 1 267 ? -14.348 -11.254 1.205 1.00 85.31 267 ALA A CA 1
ATOM 2174 C C . ALA A 1 267 ? -15.192 -10.293 2.065 1.00 85.31 267 ALA A C 1
ATOM 2176 O O . ALA A 1 267 ? -15.199 -10.434 3.292 1.00 85.31 267 ALA A O 1
ATOM 2177 N N . VAL A 1 268 ? -15.900 -9.341 1.445 1.00 84.94 268 VAL A N 1
ATOM 2178 C CA . VAL A 1 268 ? -16.801 -8.395 2.124 1.00 84.94 268 VAL A CA 1
ATOM 2179 C C . VAL A 1 268 ? -18.247 -8.895 2.164 1.00 84.94 268 VAL A C 1
ATOM 2181 O O . VAL A 1 268 ? -18.891 -8.804 3.209 1.00 84.94 268 VAL A O 1
ATOM 2184 N N . LEU A 1 269 ? -18.788 -9.407 1.051 1.00 84.19 269 LEU A N 1
ATOM 2185 C CA . LEU A 1 269 ? -20.208 -9.778 0.975 1.00 84.19 269 LEU A CA 1
ATOM 2186 C C . LEU A 1 269 ? -20.509 -11.124 1.643 1.00 84.19 269 LEU A C 1
ATOM 2188 O O . LEU A 1 269 ? -21.614 -11.308 2.161 1.00 84.19 269 LEU A O 1
ATOM 2192 N N . CYS A 1 270 ? -19.568 -12.072 1.651 1.00 81.06 270 CYS A N 1
ATOM 2193 C CA . CYS A 1 270 ? -19.815 -13.368 2.272 1.00 81.06 270 CYS A CA 1
ATOM 2194 C C . CYS A 1 270 ? -19.948 -13.237 3.804 1.00 81.06 270 CYS A C 1
ATOM 2196 O O . CYS A 1 270 ? -19.116 -12.591 4.442 1.00 81.06 270 CYS A O 1
ATOM 2198 N N . PRO A 1 271 ? -20.938 -13.902 4.436 1.00 72.75 271 PRO A N 1
ATOM 2199 C CA . PRO A 1 271 ? -21.138 -13.844 5.890 1.00 72.75 271 PRO A CA 1
ATOM 2200 C C . PRO A 1 271 ? -19.961 -14.426 6.690 1.00 72.75 271 PRO A C 1
ATOM 2202 O O . PRO A 1 271 ? -19.793 -14.094 7.855 1.00 72.75 271 PRO A O 1
ATOM 2205 N N . PHE A 1 272 ? -19.125 -15.255 6.059 1.00 75.31 272 PHE A N 1
ATOM 2206 C CA . PHE A 1 272 ? -17.897 -15.813 6.635 1.00 75.31 272 PHE A CA 1
ATOM 2207 C C . PHE A 1 272 ? -16.623 -15.199 6.033 1.00 75.31 272 PHE A C 1
ATOM 2209 O O . PHE A 1 272 ? -15.554 -15.805 6.084 1.00 75.31 272 PHE A O 1
ATOM 2216 N N . GLY A 1 273 ? -16.731 -14.017 5.421 1.00 80.75 273 GLY A N 1
ATOM 2217 C CA . GLY A 1 273 ? -15.593 -13.312 4.850 1.00 80.75 273 GLY A CA 1
ATOM 2218 C C . GLY A 1 273 ? -14.585 -12.895 5.932 1.00 80.75 273 GLY A C 1
ATOM 2219 O O . GLY A 1 273 ? -14.991 -12.324 6.949 1.00 80.75 273 GLY A O 1
ATOM 2220 N N . PRO A 1 274 ? -13.274 -13.146 5.748 1.00 76.25 274 PRO A N 1
ATOM 2221 C CA . PRO A 1 274 ? -12.265 -12.853 6.767 1.00 76.25 274 PRO A CA 1
ATOM 2222 C C . PRO A 1 274 ? -12.192 -11.356 7.092 1.00 76.25 274 PRO A C 1
ATOM 2224 O O . PRO A 1 274 ? -11.994 -10.995 8.249 1.00 76.25 274 PRO A O 1
ATOM 2227 N N . LEU A 1 275 ? -12.402 -10.483 6.099 1.00 75.75 275 LEU A N 1
ATOM 2228 C CA . LEU A 1 275 ? -12.356 -9.033 6.288 1.00 75.75 275 LEU A CA 1
ATOM 2229 C C . LEU A 1 275 ? -13.576 -8.521 7.063 1.00 75.75 275 LEU A C 1
ATOM 2231 O O . LEU A 1 275 ? -13.419 -7.778 8.030 1.00 75.75 275 LEU A O 1
ATOM 2235 N N . LYS A 1 276 ? -14.780 -8.972 6.693 1.00 76.44 276 LYS A N 1
ATOM 2236 C CA . LYS A 1 276 ? -16.016 -8.637 7.411 1.00 76.44 276 LYS A CA 1
ATOM 2237 C C . LYS A 1 276 ? -15.953 -9.081 8.873 1.00 76.44 276 LYS A C 1
ATOM 2239 O O . LYS A 1 276 ? -16.244 -8.295 9.768 1.00 76.44 276 LYS A O 1
ATOM 2244 N N . LEU A 1 277 ? -15.475 -10.299 9.117 1.00 76.31 277 LEU A N 1
ATOM 2245 C CA . LEU A 1 277 ? -15.388 -10.852 10.463 1.00 76.31 277 LEU A CA 1
ATOM 2246 C C . LEU A 1 277 ? -14.322 -10.161 11.325 1.00 76.31 277 LEU A C 1
ATOM 2248 O O . LEU A 1 277 ? -14.515 -10.021 12.532 1.00 76.31 277 LEU A O 1
ATOM 2252 N N . LEU A 1 278 ? -13.220 -9.690 10.727 1.00 76.06 278 LEU A N 1
ATOM 2253 C CA . LEU A 1 278 ? -12.252 -8.825 11.412 1.00 76.06 278 LEU A CA 1
ATOM 2254 C C . LEU A 1 278 ? -12.887 -7.498 11.842 1.00 76.06 278 LEU A C 1
ATOM 2256 O O . LEU A 1 278 ? -12.687 -7.075 12.979 1.00 76.06 278 LEU A O 1
ATOM 2260 N N . VAL A 1 279 ? -13.658 -6.861 10.957 1.00 73.19 279 VAL A N 1
ATOM 2261 C CA . VAL A 1 279 ? -14.328 -5.582 11.243 1.00 73.19 279 VAL A CA 1
ATOM 2262 C C . VAL A 1 279 ? -15.392 -5.743 12.328 1.00 73.19 279 VAL A C 1
ATOM 2264 O O . VAL A 1 279 ? -15.408 -4.963 13.278 1.00 73.19 279 VAL A O 1
ATOM 2267 N N . GLU A 1 280 ? -16.235 -6.771 12.234 1.00 76.69 280 GLU A N 1
ATOM 2268 C CA . GLU A 1 280 ? -17.275 -7.059 13.230 1.00 76.69 280 GLU A CA 1
ATOM 2269 C C . GLU A 1 280 ? -16.664 -7.394 14.596 1.00 76.69 280 GLU A C 1
ATOM 2271 O O . GLU A 1 280 ? -17.049 -6.804 15.602 1.00 76.69 280 GLU A O 1
ATOM 2276 N N . THR A 1 281 ? -15.627 -8.239 14.639 1.00 68.19 281 THR A N 1
ATOM 2277 C CA . THR A 1 281 ? -14.961 -8.596 15.905 1.00 68.19 281 THR A CA 1
ATOM 2278 C C . THR A 1 281 ? -14.264 -7.390 16.552 1.00 68.19 281 THR A C 1
ATOM 2280 O O . THR A 1 281 ? -14.249 -7.277 17.779 1.00 68.19 281 THR A O 1
ATOM 2283 N N . ALA A 1 282 ? -13.689 -6.480 15.758 1.00 66.94 282 ALA A N 1
ATOM 2284 C CA . ALA A 1 282 ? -13.092 -5.251 16.281 1.00 66.94 282 ALA A CA 1
ATOM 2285 C C . ALA A 1 282 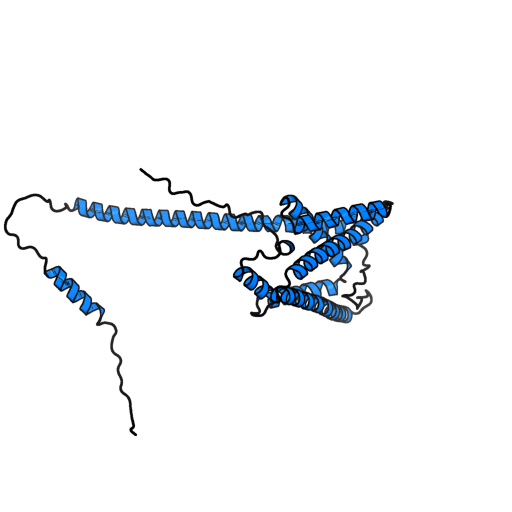? -14.159 -4.286 16.831 1.00 66.94 282 ALA A C 1
ATOM 2287 O O . ALA A 1 282 ? -13.969 -3.711 17.905 1.00 66.94 282 ALA A O 1
ATOM 2288 N N . ALA A 1 283 ? -15.298 -4.161 16.139 1.00 64.81 283 ALA A N 1
ATOM 2289 C CA . ALA A 1 283 ? -16.429 -3.342 16.570 1.00 64.81 283 ALA A CA 1
ATOM 2290 C C . ALA A 1 283 ? -17.076 -3.869 17.864 1.00 64.81 283 ALA A C 1
ATOM 2292 O O . ALA A 1 283 ? -17.356 -3.084 18.767 1.00 64.81 283 ALA A O 1
ATOM 2293 N N . GLU A 1 284 ? -17.242 -5.188 17.995 1.00 67.81 284 GLU A N 1
ATOM 2294 C CA . GLU A 1 284 ? -17.768 -5.835 19.208 1.00 67.81 284 GLU A CA 1
ATOM 2295 C C . GLU A 1 284 ? -16.863 -5.639 20.432 1.00 67.81 284 GLU A C 1
ATOM 2297 O O . GLU A 1 284 ? -17.346 -5.575 21.563 1.00 67.81 284 GLU A O 1
ATOM 2302 N N . ARG A 1 285 ? -15.543 -5.551 20.225 1.00 66.25 285 ARG A N 1
ATOM 2303 C CA . ARG A 1 285 ? -14.549 -5.446 21.307 1.00 66.25 285 ARG A CA 1
ATOM 2304 C C . ARG A 1 285 ? -14.129 -4.015 21.633 1.00 66.25 285 ARG A C 1
ATOM 2306 O O . ARG A 1 285 ? -13.381 -3.822 22.587 1.00 66.25 285 ARG A O 1
ATOM 2313 N N . GLY A 1 286 ? -14.577 -3.026 20.857 1.00 54.78 286 GLY A N 1
ATOM 2314 C CA . GLY A 1 286 ? -14.150 -1.633 21.012 1.00 54.78 286 GLY A CA 1
ATOM 2315 C C . GLY A 1 286 ? -12.643 -1.427 20.803 1.00 54.78 286 GLY A C 1
ATOM 2316 O O . GLY A 1 286 ? -12.082 -0.447 21.291 1.00 54.78 286 GLY A O 1
ATOM 2317 N N . GLU A 1 287 ? -11.971 -2.352 20.110 1.00 65.88 287 GLU A N 1
ATOM 2318 C CA . GLU A 1 287 ? -10.549 -2.244 19.779 1.00 65.88 287 GLU A CA 1
ATOM 2319 C C . GLU A 1 287 ? -10.390 -1.375 18.523 1.00 65.88 287 GLU A C 1
ATOM 2321 O O . GLU A 1 287 ? -11.110 -1.545 17.536 1.00 65.88 287 GLU A O 1
ATOM 2326 N N . SER A 1 288 ? -9.429 -0.446 18.523 1.00 56.28 288 SER A N 1
ATOM 2327 C CA . SER A 1 288 ? -9.096 0.290 17.305 1.00 56.28 288 SER A CA 1
ATOM 2328 C C . SER A 1 288 ? -8.500 -0.673 16.276 1.00 56.28 288 SER A C 1
ATOM 2330 O O . SER A 1 288 ? -7.465 -1.300 16.507 1.00 56.28 288 SER A O 1
ATOM 2332 N N . LEU A 1 289 ? -9.166 -0.798 15.123 1.00 59.38 289 LEU A N 1
ATOM 2333 C CA . LEU A 1 289 ? -8.623 -1.502 13.960 1.00 59.38 289 LEU A CA 1
ATOM 2334 C C . LEU A 1 289 ? -7.210 -0.985 13.655 1.00 59.38 289 LEU A C 1
ATOM 2336 O O . LEU A 1 289 ? -6.948 0.215 13.779 1.00 59.38 289 LEU A O 1
ATOM 2340 N N . PHE A 1 290 ? -6.309 -1.901 13.275 1.00 57.84 290 PHE A N 1
ATOM 2341 C CA . PHE A 1 290 ? -4.877 -1.633 13.120 1.00 57.84 290 PHE A CA 1
ATOM 2342 C C . PHE A 1 290 ? -4.629 -0.306 12.383 1.00 57.84 290 PHE A C 1
ATOM 2344 O O . PHE A 1 290 ? -4.971 -0.208 11.202 1.00 57.84 290 PHE A O 1
ATOM 2351 N N . PRO A 1 291 ? -4.008 0.699 13.038 1.00 51.12 291 PRO A N 1
ATOM 2352 C CA . PRO A 1 291 ? -3.825 2.040 12.474 1.00 51.12 291 PRO A CA 1
ATOM 2353 C C . PRO A 1 291 ? -3.117 2.065 11.117 1.00 51.12 291 PRO A C 1
ATOM 2355 O O . PRO A 1 291 ? -3.297 3.004 10.351 1.00 51.12 291 PRO A O 1
ATOM 2358 N N . ALA A 1 292 ? -2.331 1.028 10.820 1.00 55.44 292 ALA A N 1
ATOM 2359 C CA . ALA A 1 292 ? -1.613 0.872 9.566 1.00 55.44 292 ALA A CA 1
ATOM 2360 C C . ALA A 1 292 ? -2.499 0.505 8.363 1.00 55.44 292 ALA A C 1
ATOM 2362 O O . ALA A 1 292 ? -2.099 0.745 7.227 1.00 55.44 292 ALA A O 1
ATOM 2363 N N . LEU A 1 293 ? -3.672 -0.093 8.599 1.00 59.12 293 LEU A N 1
ATOM 2364 C CA . LEU A 1 293 ? -4.537 -0.624 7.541 1.00 59.12 293 LEU A CA 1
ATOM 2365 C C . LEU A 1 293 ? -5.622 0.373 7.101 1.00 59.12 293 LEU A C 1
ATOM 2367 O O . LEU A 1 293 ? -6.196 0.215 6.029 1.00 59.12 293 LEU A O 1
ATOM 2371 N N . ILE A 1 294 ? -5.909 1.397 7.913 1.00 64.50 294 ILE A N 1
ATOM 2372 C CA . ILE A 1 294 ? -6.979 2.371 7.662 1.00 64.50 294 ILE A CA 1
ATOM 2373 C C . ILE A 1 294 ? -6.383 3.760 7.455 1.00 64.50 294 ILE A C 1
ATOM 2375 O O . ILE A 1 294 ? -5.615 4.259 8.278 1.00 64.50 294 ILE A O 1
ATOM 2379 N N . PHE A 1 295 ? -6.796 4.428 6.379 1.00 59.88 295 PHE A N 1
ATOM 2380 C CA . PHE A 1 295 ? -6.447 5.823 6.147 1.00 59.88 295 PHE A CA 1
ATOM 2381 C C . PHE A 1 295 ? -7.275 6.749 7.052 1.00 59.88 295 PHE A C 1
ATOM 2383 O O . PHE A 1 295 ? -8.504 6.763 6.988 1.00 59.88 295 PHE A O 1
ATOM 2390 N N . LYS A 1 296 ? -6.606 7.554 7.887 1.00 62.81 296 LYS A N 1
ATOM 2391 C CA . LYS A 1 296 ? -7.267 8.546 8.749 1.00 62.81 296 LYS A CA 1
ATOM 2392 C C . LYS A 1 296 ? -7.567 9.825 7.963 1.00 62.81 296 LYS A C 1
ATOM 2394 O O . LYS A 1 296 ? -6.653 10.546 7.556 1.00 62.81 296 LYS A O 1
ATOM 2399 N N . THR A 1 297 ? -8.847 10.135 7.774 1.00 62.97 297 THR A N 1
ATOM 2400 C CA . THR A 1 297 ? -9.291 11.403 7.176 1.00 62.97 297 THR A CA 1
ATOM 2401 C C . THR A 1 297 ? -9.140 12.570 8.149 1.00 62.97 297 THR A C 1
ATOM 2403 O O . THR A 1 297 ? -9.284 12.398 9.353 1.00 62.97 297 THR A O 1
ATOM 2406 N N . MET A 1 298 ? -8.893 13.779 7.626 1.00 47.16 298 MET A N 1
ATOM 2407 C CA . MET A 1 298 ? -8.761 15.013 8.428 1.00 47.16 298 MET A CA 1
ATOM 2408 C C . MET A 1 298 ? -10.050 15.486 9.086 1.00 47.16 298 MET A C 1
ATOM 2410 O O . MET A 1 298 ? -10.003 16.379 9.926 1.00 47.16 298 MET A O 1
ATOM 2414 N N . VAL A 1 299 ? -11.190 14.940 8.678 1.00 48.59 299 VAL A N 1
ATOM 2415 C CA . VAL A 1 299 ? -12.461 15.263 9.311 1.00 48.59 299 VAL A CA 1
ATOM 2416 C C . VAL A 1 299 ? -12.539 14.451 10.596 1.00 48.59 299 VAL A C 1
ATOM 2418 O O . VAL A 1 299 ? -13.183 13.407 10.651 1.00 48.59 299 VAL A O 1
ATOM 2421 N N . GLU A 1 300 ? -11.832 14.912 11.627 1.00 46.56 300 GLU A N 1
ATOM 2422 C CA . GLU A 1 300 ? -12.270 14.610 12.981 1.00 46.56 300 GLU A CA 1
ATOM 2423 C C . GLU A 1 300 ? -13.704 15.137 13.089 1.00 46.56 300 GLU A C 1
ATOM 2425 O O . GLU A 1 300 ? -13.955 16.289 12.708 1.00 46.56 300 GLU A O 1
ATOM 2430 N N . PRO A 1 301 ? -14.675 14.322 13.538 1.00 40.38 301 PRO A N 1
ATOM 2431 C CA . PRO A 1 301 ? -15.947 14.879 13.942 1.00 40.38 301 PRO A CA 1
ATOM 2432 C C . PRO A 1 301 ? -15.603 15.912 15.005 1.00 40.38 301 PRO A C 1
ATOM 2434 O O . PRO A 1 301 ? -15.048 15.562 16.046 1.00 40.38 301 PRO A O 1
ATOM 2437 N N . GLY A 1 302 ? -15.869 17.185 14.706 1.00 35.81 302 GLY A N 1
ATOM 2438 C CA . GLY A 1 302 ? -15.811 18.225 15.712 1.00 35.81 302 GLY A CA 1
ATOM 2439 C C . GLY A 1 302 ? -16.584 17.692 16.903 1.00 35.81 302 GLY A C 1
ATOM 2440 O O . GLY A 1 302 ? -17.776 17.398 16.793 1.00 35.81 302 GLY A O 1
ATOM 2441 N N . HIS A 1 303 ? -15.876 17.469 18.003 1.00 35.53 303 HIS A N 1
ATOM 2442 C CA . HIS A 1 303 ? -16.484 17.240 19.291 1.00 35.53 303 HIS A CA 1
ATOM 2443 C C . HIS A 1 303 ? -17.180 18.569 19.612 1.00 35.53 303 HIS A C 1
ATOM 2445 O O . HIS A 1 303 ? -16.620 19.438 20.272 1.00 35.53 303 HIS A O 1
ATOM 2451 N N . GLU A 1 304 ? -18.375 18.789 19.054 1.00 37.12 304 GLU A N 1
ATOM 2452 C CA . GLU A 1 304 ? -19.349 19.660 19.689 1.00 37.12 304 GLU A CA 1
ATOM 2453 C C . GLU A 1 304 ? -19.660 18.936 20.998 1.00 37.12 304 GLU A C 1
ATOM 2455 O O . GLU A 1 304 ? -20.518 18.056 21.070 1.00 37.12 304 GLU A O 1
ATOM 2460 N N . SER A 1 305 ? -18.869 19.250 22.024 1.00 30.66 305 SER A N 1
ATOM 2461 C CA . SER A 1 305 ? -19.265 19.053 23.404 1.00 30.66 305 SER A CA 1
ATOM 2462 C C . SER A 1 305 ? -20.714 19.534 23.522 1.00 30.66 305 SER A C 1
ATOM 2464 O O . SER A 1 305 ? -21.036 20.607 22.993 1.00 30.66 305 SER A O 1
ATOM 2466 N N . PRO A 1 306 ? -21.618 18.759 24.151 1.00 34.81 306 PRO A N 1
ATOM 2467 C CA . PRO A 1 306 ? -22.956 19.256 24.410 1.00 34.81 306 PRO A CA 1
ATOM 2468 C C . PRO A 1 306 ? -22.773 20.552 25.190 1.00 34.81 306 PRO A C 1
ATOM 2470 O O . PRO A 1 306 ? -22.193 20.545 26.278 1.00 34.81 306 PRO A O 1
ATOM 2473 N N . ARG A 1 307 ? -23.176 21.681 24.592 1.00 38.50 307 ARG A N 1
ATOM 2474 C CA . ARG A 1 307 ? -23.209 22.949 25.315 1.00 38.50 307 ARG A CA 1
ATOM 2475 C C . ARG A 1 307 ? -24.011 22.672 26.584 1.00 38.50 307 ARG A C 1
ATOM 2477 O O . ARG A 1 307 ? -25.134 22.173 26.450 1.00 38.50 307 ARG A O 1
ATOM 2484 N N . PRO A 1 308 ? -23.458 22.905 27.788 1.00 37.16 308 PRO A N 1
ATOM 2485 C CA . PRO A 1 308 ? -24.279 22.836 28.978 1.00 37.16 308 PRO A CA 1
ATOM 2486 C C . PRO A 1 308 ? -25.413 23.823 28.736 1.00 37.16 308 PRO A C 1
ATOM 2488 O O . PRO A 1 308 ? -25.162 24.937 28.277 1.00 37.16 308 PRO A O 1
ATOM 2491 N N . PHE A 1 309 ? -26.645 23.358 28.924 1.00 40.12 309 PHE A N 1
ATOM 2492 C CA . PHE A 1 309 ? -27.836 24.185 28.869 1.00 40.12 309 PHE A CA 1
ATOM 2493 C C . PHE A 1 309 ? -27.563 25.454 29.675 1.00 40.12 309 PHE A C 1
ATOM 2495 O O . PHE A 1 309 ? -27.498 25.425 30.902 1.00 40.12 309 PHE A O 1
ATOM 2502 N N . GLU A 1 310 ? -27.317 26.549 28.965 1.00 36.25 310 GLU A N 1
ATOM 2503 C CA . GLU A 1 310 ? -27.220 27.865 29.556 1.00 36.25 310 GLU A CA 1
ATOM 2504 C C . GLU A 1 310 ? -28.647 28.181 29.988 1.00 36.25 310 GLU A C 1
ATOM 2506 O O . GLU A 1 310 ? -29.552 28.305 29.160 1.00 36.25 310 GLU A O 1
ATOM 2511 N N . HIS A 1 311 ? -28.861 28.126 31.302 1.00 41.19 311 HIS A N 1
ATOM 2512 C CA . HIS A 1 311 ? -30.119 28.455 31.946 1.00 41.19 311 HIS A CA 1
ATOM 2513 C C . HIS A 1 311 ? -30.615 29.797 31.404 1.00 41.19 311 HIS A C 1
ATOM 2515 O O . HIS A 1 311 ? -30.008 30.839 31.643 1.00 41.19 311 HIS A O 1
ATOM 2521 N N . ILE A 1 312 ? -31.711 29.748 30.652 1.00 36.28 312 ILE A N 1
ATOM 2522 C CA . ILE A 1 312 ? -32.482 30.934 30.299 1.00 36.28 312 ILE A CA 1
ATOM 2523 C C . ILE A 1 312 ? -33.203 31.367 31.591 1.00 36.28 312 ILE A C 1
ATOM 2525 O O . ILE A 1 312 ? -33.780 30.490 32.243 1.00 36.28 312 ILE A O 1
ATOM 2529 N N . PRO A 1 313 ? -33.108 32.649 31.997 1.00 45.47 313 PRO A N 1
ATOM 2530 C CA . PRO A 1 313 ? -33.672 33.154 33.251 1.00 45.47 313 PRO A CA 1
ATOM 2531 C C . PRO A 1 313 ? -35.198 33.064 33.333 1.00 45.47 313 PRO A C 1
ATOM 2533 O O . PRO A 1 313 ? -35.863 33.130 32.271 1.00 45.47 313 PRO A O 1
#

Sequence (313 aa):
NFSMDPLSGNINNTDTYSTQFNEEQRLLDSHSPELDSIAPNTKKPTWREVLNHEFKKIVSSDINVSELNEFQIRKNKKLINHAIASFVSLIIPLTMTFALVVLIMNNFAFYKDKTYIFAYYTPFSENETDTSAQKIWTAIINSLIFATAVIVQTVILYLLYKYKFYKILYCFLNFAIFVMIFSLTLFIFSQILSSFNIPMDIITFIFLLVNYSVVGMFAIFTPISLQVQKIYHIVSSALISCTLIRVFPEMTGWVILAVLVVWDLVAVLCPFGPLKLLVETAAERGESLFPALIFKTMVEPGHESPRPFEHIP

Radius of gyration: 35.99 Å; chains: 1; bounding box: 108×79×74 Å